Protein AF-0000000065896826 (afdb_homodimer)

Sequence (252 aa):
MPLRVELKPFERIVIGQSVITNSDTRTTFLIDGDAPILREKDILTAETANTPVKRIYLCVQMMYLQNDIPAYQDLYLGFIKELIEAVPSFRETIEATSNHILSGNLYKALRELRPLIKREEELLSRMPLRVELKPFERIVIGQSVITNSDTRTTFLIDGDAPILREKDILTAETANTPVKRIYLCVQMMYLQNDIPAYQDLYLGFIKELIEAVPSFRETIEATSNHILSGNLYKALRELRPLIKREEELLSR

Structure (mmCIF, N/CA/C/O backbone):
data_AF-0000000065896826-model_v1
#
loop_
_entity.id
_entity.type
_entity.pdbx_description
1 polymer 'Probable flagellum biosynthesis repressor protein FlbT'
#
loop_
_atom_site.group_PDB
_atom_site.id
_atom_site.type_symbol
_atom_site.label_atom_id
_atom_site.label_alt_id
_atom_site.label_comp_id
_atom_site.label_asym_id
_atom_site.label_entity_id
_atom_site.label_seq_id
_atom_site.pdbx_PDB_ins_code
_atom_site.Cartn_x
_atom_site.Cartn_y
_atom_site.Cartn_z
_atom_site.occupancy
_atom_site.B_iso_or_equiv
_atom_site.auth_seq_id
_atom_site.auth_comp_id
_atom_site.auth_asym_id
_atom_site.auth_atom_id
_atom_site.pdbx_PDB_model_num
ATOM 1 N N . MET A 1 1 ? -14.992 -4.07 1.979 1 81.56 1 MET A N 1
ATOM 2 C CA . MET A 1 1 ? -15.023 -4.848 3.215 1 81.56 1 MET A CA 1
ATOM 3 C C . MET A 1 1 ? -13.609 -5.168 3.691 1 81.56 1 MET A C 1
ATOM 5 O O . MET A 1 1 ? -12.734 -5.492 2.887 1 81.56 1 MET A O 1
ATOM 9 N N . PRO A 1 2 ? -13.453 -4.98 4.949 1 91 2 PRO A N 1
ATOM 10 C CA . PRO A 1 2 ? -12.109 -5.27 5.469 1 91 2 PRO A CA 1
ATOM 11 C C . PRO A 1 2 ? -11.781 -6.758 5.445 1 91 2 PRO A C 1
ATOM 13 O O . PRO A 1 2 ? -12.664 -7.598 5.641 1 91 2 PRO A O 1
ATOM 16 N N . LEU A 1 3 ? -10.594 -7.078 5.047 1 93.38 3 LEU A N 1
ATOM 17 C CA . LEU A 1 3 ? -10.078 -8.438 5.059 1 93.38 3 LEU A CA 1
ATOM 18 C C . LEU A 1 3 ? -9.438 -8.773 6.402 1 93.38 3 LEU A C 1
ATOM 20 O O . LEU A 1 3 ? -8.539 -8.055 6.859 1 93.38 3 LEU A O 1
ATOM 24 N N . ARG A 1 4 ? -9.961 -9.891 7.023 1 96.12 4 ARG A N 1
ATOM 25 C CA . ARG A 1 4 ? -9.352 -10.359 8.266 1 96.12 4 ARG A CA 1
ATOM 26 C C . ARG A 1 4 ? -8.18 -11.297 7.984 1 96.12 4 ARG A C 1
ATOM 28 O O . ARG A 1 4 ? -8.344 -12.305 7.281 1 96.12 4 ARG A O 1
ATOM 35 N N . VAL A 1 5 ? -7.02 -10.953 8.508 1 96.12 5 VAL A N 1
ATOM 36 C CA . VAL A 1 5 ? -5.82 -11.742 8.234 1 96.12 5 VAL A CA 1
ATOM 37 C C . VAL A 1 5 ? -5.203 -12.203 9.555 1 96.12 5 VAL A C 1
ATOM 39 O O . VAL A 1 5 ? -5.113 -11.43 10.508 1 96.12 5 VAL A O 1
ATOM 42 N N . GLU A 1 6 ? -4.84 -13.438 9.586 1 96.56 6 GLU A N 1
ATOM 43 C CA . GLU A 1 6 ? -4.066 -13.992 10.695 1 96.56 6 GLU A CA 1
ATOM 44 C C . GLU A 1 6 ? -2.65 -14.352 10.25 1 96.56 6 GLU A C 1
ATOM 46 O O . GLU A 1 6 ? -2.465 -15.008 9.227 1 96.56 6 GLU A O 1
ATOM 51 N N . LEU A 1 7 ? -1.686 -13.914 11.023 1 96.31 7 LEU A N 1
ATOM 52 C CA . LEU A 1 7 ? -0.291 -14.227 10.734 1 96.31 7 LEU A CA 1
ATOM 53 C C . LEU A 1 7 ? 0.339 -15.023 11.867 1 96.31 7 LEU A C 1
ATOM 55 O O . LEU A 1 7 ? 0.189 -14.664 13.039 1 96.31 7 LEU A O 1
ATOM 59 N N . LYS A 1 8 ? 0.989 -16.078 11.492 1 96.06 8 LYS A N 1
ATOM 60 C CA . LYS A 1 8 ? 1.812 -16.828 12.438 1 96.06 8 LYS A CA 1
ATOM 61 C C . LYS A 1 8 ? 3.098 -16.062 12.766 1 96.06 8 LYS A C 1
ATOM 63 O O . LYS A 1 8 ? 3.398 -15.047 12.148 1 96.06 8 LYS A O 1
ATOM 68 N N . PRO A 1 9 ? 3.791 -16.562 13.859 1 97.06 9 PRO A N 1
ATOM 69 C CA . PRO A 1 9 ? 5.074 -15.93 14.18 1 97.06 9 PRO A CA 1
ATOM 70 C C . PRO A 1 9 ? 6.012 -15.859 12.977 1 97.06 9 PRO A C 1
ATOM 72 O O . PRO A 1 9 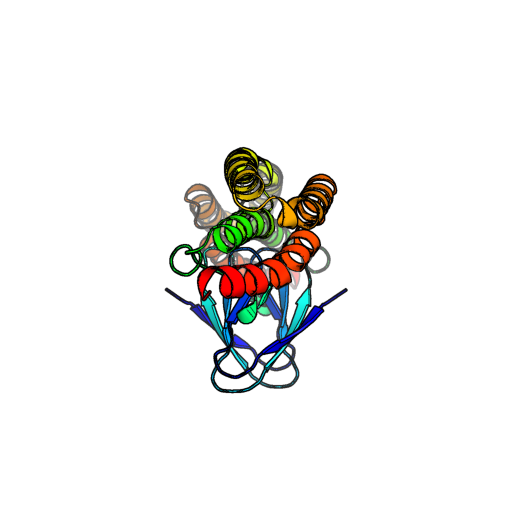? 6.223 -16.859 12.297 1 97.06 9 PRO A O 1
ATOM 75 N N . PHE A 1 10 ? 6.457 -14.625 12.641 1 96.62 10 PHE A N 1
ATOM 76 C CA . PHE A 1 10 ? 7.484 -14.328 11.648 1 96.62 10 PHE A CA 1
ATOM 77 C C . PHE A 1 10 ? 6.945 -14.508 10.234 1 96.62 10 PHE A C 1
ATOM 79 O O . PHE A 1 10 ? 7.699 -14.438 9.266 1 96.62 10 PHE A O 1
ATOM 86 N N . GLU A 1 11 ? 5.629 -14.805 10.133 1 96.94 11 GLU A N 1
ATOM 87 C CA . GLU A 1 11 ? 5.031 -14.914 8.805 1 96.94 11 GLU A CA 1
ATOM 88 C C . GLU A 1 11 ? 4.969 -13.555 8.117 1 96.94 11 GLU A C 1
ATOM 90 O O . GLU A 1 11 ? 4.812 -12.523 8.773 1 96.94 11 GLU A O 1
ATOM 95 N N . ARG A 1 12 ? 5.121 -13.586 6.867 1 96.62 12 ARG A N 1
ATOM 96 C CA . ARG A 1 12 ? 5.145 -12.367 6.07 1 96.62 12 ARG A CA 1
ATOM 97 C C . ARG A 1 12 ? 3.889 -12.25 5.215 1 96.62 12 ARG A C 1
ATOM 99 O O . ARG A 1 12 ? 3.279 -13.258 4.852 1 96.62 12 ARG A O 1
ATOM 106 N N . ILE A 1 13 ? 3.535 -11 4.898 1 96.81 13 ILE A N 1
ATOM 107 C CA . ILE A 1 13 ? 2.447 -10.695 3.977 1 96.81 13 ILE A CA 1
ATOM 108 C C . ILE A 1 13 ? 2.777 -9.438 3.182 1 96.81 13 ILE A C 1
ATOM 110 O O . ILE A 1 13 ? 3.312 -8.469 3.732 1 96.81 13 ILE A O 1
ATOM 114 N N . VAL A 1 14 ? 2.578 -9.484 1.917 1 96.44 14 VAL A N 1
ATOM 115 C CA . VAL A 1 14 ? 2.754 -8.328 1.044 1 96.44 14 VAL A CA 1
ATOM 116 C C . VAL A 1 14 ? 1.447 -7.547 0.955 1 96.44 14 VAL A C 1
ATOM 118 O O . VAL A 1 14 ? 0.386 -8.125 0.706 1 96.44 14 VAL A O 1
ATOM 121 N N . ILE A 1 15 ? 1.492 -6.281 1.174 1 94.94 15 ILE A N 1
ATOM 122 C CA . ILE A 1 15 ? 0.381 -5.355 0.986 1 94.94 15 ILE A CA 1
ATOM 123 C C . ILE A 1 15 ? 0.819 -4.195 0.092 1 94.94 15 ILE A C 1
ATOM 125 O O . ILE A 1 15 ? 1.604 -3.344 0.513 1 94.94 15 ILE A O 1
ATOM 129 N N . GLY A 1 16 ? 0.258 -4.242 -1.123 1 91.94 16 GLY A N 1
ATOM 130 C CA . GLY A 1 16 ? 0.738 -3.268 -2.09 1 91.94 16 GLY A CA 1
ATOM 131 C C . GLY A 1 16 ? 2.227 -3.379 -2.361 1 91.94 16 GLY A C 1
ATOM 132 O O . GLY A 1 16 ? 2.703 -4.418 -2.82 1 91.94 16 GLY A O 1
ATOM 133 N N . GLN A 1 17 ? 2.975 -2.312 -1.909 1 90.12 17 GLN A N 1
ATOM 134 C CA . GLN A 1 17 ? 4.406 -2.25 -2.178 1 90.12 17 GLN A CA 1
ATOM 135 C C . GLN A 1 17 ? 5.219 -2.518 -0.913 1 90.12 17 GLN A C 1
ATOM 137 O O . GLN A 1 17 ? 6.438 -2.336 -0.9 1 90.12 17 GLN A O 1
ATOM 142 N N . SER A 1 18 ? 4.453 -2.963 0.061 1 94.06 18 SER A N 1
ATOM 143 C CA . SER A 1 18 ? 5.117 -3.176 1.343 1 94.06 18 SER A CA 1
ATOM 144 C C . SER A 1 18 ? 5.047 -4.641 1.767 1 94.06 18 SER A C 1
ATOM 146 O O . SER A 1 18 ? 4.117 -5.355 1.388 1 94.06 18 SER A O 1
ATOM 148 N N . VAL A 1 19 ? 6.055 -5.027 2.523 1 95.38 19 VAL A N 1
ATOM 149 C CA . VAL A 1 19 ? 6.082 -6.34 3.156 1 95.38 19 VAL A CA 1
ATOM 150 C C . VAL A 1 19 ? 5.965 -6.188 4.672 1 95.38 19 VAL A C 1
ATOM 152 O O . VAL A 1 19 ? 6.727 -5.441 5.289 1 95.38 19 VAL A O 1
ATOM 155 N N . ILE A 1 20 ? 5 -6.824 5.211 1 96.81 20 ILE A N 1
ATOM 156 C CA . ILE A 1 20 ? 4.809 -6.855 6.656 1 96.81 20 ILE A CA 1
ATOM 157 C C . ILE A 1 20 ? 5.312 -8.188 7.215 1 96.81 20 ILE A C 1
ATOM 159 O O . ILE A 1 20 ? 4.941 -9.25 6.719 1 96.81 20 ILE A O 1
ATOM 163 N N . THR A 1 21 ? 6.141 -8.117 8.188 1 97.19 21 THR A N 1
ATOM 164 C CA . THR A 1 21 ? 6.633 -9.305 8.875 1 97.19 21 THR A CA 1
ATOM 165 C C . THR A 1 21 ? 6.152 -9.328 10.32 1 97.19 21 THR A C 1
ATOM 167 O O . THR A 1 21 ? 6.418 -8.398 11.086 1 97.19 21 THR A O 1
ATOM 170 N N . ASN A 1 22 ? 5.473 -10.352 10.633 1 96.69 22 ASN A N 1
ATOM 171 C CA . ASN A 1 22 ? 4.934 -10.5 11.984 1 96.69 22 ASN A CA 1
ATOM 172 C C . ASN A 1 22 ? 6.043 -10.75 13 1 96.69 22 ASN A C 1
ATOM 174 O O . ASN A 1 22 ? 7.133 -11.195 12.641 1 96.69 22 ASN A O 1
ATOM 178 N N . SER A 1 23 ? 5.652 -10.406 14.188 1 95.62 23 SER A N 1
ATOM 179 C CA . SER A 1 23 ? 6.566 -10.68 15.289 1 95.62 23 SER A CA 1
ATOM 180 C C . SER A 1 23 ? 6.465 -12.133 15.75 1 95.62 23 SER A C 1
ATOM 182 O O . SER A 1 23 ? 6.133 -13.016 14.953 1 95.62 23 SER A O 1
ATOM 184 N N . ASP A 1 24 ? 6.855 -12.422 16.969 1 95.94 24 ASP A N 1
ATOM 185 C CA . ASP A 1 24 ? 7.066 -13.789 17.438 1 95.94 24 ASP A CA 1
ATOM 186 C C . ASP A 1 24 ? 5.785 -14.367 18.031 1 95.94 24 ASP A C 1
ATOM 188 O O . ASP A 1 24 ? 5.809 -15.414 18.688 1 95.94 24 ASP A O 1
ATOM 192 N N . THR A 1 25 ? 4.68 -13.664 17.859 1 93.88 25 THR A N 1
ATOM 193 C CA . THR A 1 25 ? 3.385 -14.164 18.297 1 93.88 25 THR A CA 1
ATOM 194 C C . THR A 1 25 ? 2.365 -14.109 17.172 1 93.88 25 THR A C 1
ATOM 196 O O . THR A 1 25 ? 2.514 -13.312 16.234 1 93.88 25 THR A O 1
ATOM 199 N N . ARG A 1 26 ? 1.387 -15.023 17.281 1 95.38 26 ARG A N 1
ATOM 200 C CA . ARG A 1 26 ? 0.302 -14.969 16.312 1 95.38 26 ARG A CA 1
ATOM 201 C C . ARG A 1 26 ? -0.451 -13.648 16.406 1 95.38 26 ARG A C 1
ATOM 203 O O . ARG A 1 26 ? -0.687 -13.141 17.5 1 95.38 26 ARG A O 1
ATOM 210 N N . THR A 1 27 ? -0.801 -13.086 15.328 1 95.69 27 THR A N 1
ATOM 211 C CA . THR A 1 27 ? -1.518 -11.82 15.312 1 95.69 27 THR A CA 1
ATOM 212 C C . THR A 1 27 ? -2.627 -11.836 14.266 1 95.69 27 THR A C 1
ATOM 214 O O . THR A 1 27 ? -2.543 -12.562 13.273 1 95.69 27 THR A O 1
ATOM 217 N N . THR A 1 28 ? -3.648 -11.133 14.578 1 96.12 28 THR A N 1
ATOM 218 C CA . THR A 1 28 ? -4.758 -10.93 13.656 1 96.12 28 THR A CA 1
ATOM 219 C C . THR A 1 28 ? -4.996 -9.445 13.414 1 96.12 28 THR A C 1
ATOM 221 O O . THR A 1 28 ? -4.914 -8.641 14.352 1 96.12 28 THR A O 1
ATOM 224 N N . PHE A 1 29 ? -5.285 -9.094 12.219 1 96.06 29 PHE A N 1
ATOM 225 C CA . PHE A 1 29 ? -5.621 -7.711 11.906 1 96.06 29 PHE A CA 1
ATOM 226 C C . PHE A 1 29 ? -6.555 -7.637 10.703 1 96.06 29 PHE A C 1
ATOM 228 O O . PHE A 1 29 ? -6.742 -8.625 10 1 96.06 29 PHE A O 1
ATOM 235 N N . LEU A 1 30 ? -7.164 -6.531 10.625 1 97.31 30 LEU A N 1
ATOM 236 C CA . LEU A 1 30 ? -8.031 -6.242 9.484 1 97.31 30 LEU A CA 1
ATOM 237 C C . LEU A 1 30 ? -7.324 -5.348 8.477 1 97.31 30 LEU A C 1
ATOM 239 O O . LEU A 1 30 ? -6.598 -4.43 8.852 1 97.31 30 LEU A O 1
ATOM 243 N N . ILE A 1 31 ? -7.508 -5.684 7.223 1 96.44 31 ILE A N 1
ATOM 244 C CA . ILE A 1 31 ? -6.961 -4.875 6.141 1 96.44 31 ILE A CA 1
ATOM 245 C C . ILE A 1 31 ? -8.094 -4.289 5.305 1 96.44 31 ILE A C 1
ATOM 247 O O . ILE A 1 31 ? -8.945 -5.027 4.805 1 96.44 31 ILE A O 1
ATOM 251 N N . ASP A 1 32 ? -8.07 -2.988 5.242 1 95.44 32 ASP A N 1
ATOM 252 C CA . ASP A 1 32 ? -9.023 -2.283 4.395 1 95.44 32 ASP A CA 1
ATOM 253 C C . ASP A 1 32 ? -8.312 -1.508 3.291 1 95.44 32 ASP A C 1
ATOM 255 O O . ASP A 1 32 ? -7.309 -0.836 3.543 1 95.44 32 ASP A O 1
ATOM 259 N N . GLY A 1 33 ? -8.852 -1.67 2.037 1 91.56 33 GLY A N 1
ATOM 260 C CA . GLY A 1 33 ? -8.266 -1.017 0.878 1 91.56 33 GLY A CA 1
ATOM 261 C C . GLY A 1 33 ? -8.281 -1.881 -0.367 1 91.56 33 GLY A C 1
ATOM 262 O O . GLY A 1 33 ? -8.828 -2.986 -0.354 1 91.56 33 GLY A O 1
ATOM 263 N N . ASP A 1 34 ? -7.684 -1.335 -1.42 1 88.06 34 ASP A N 1
ATOM 264 C CA . ASP A 1 34 ? -7.746 -2.021 -2.707 1 88.06 34 ASP A CA 1
ATOM 265 C C . ASP A 1 34 ? -6.363 -2.48 -3.154 1 88.06 34 ASP A C 1
ATOM 267 O O . ASP A 1 34 ? -6.199 -2.986 -4.266 1 88.06 34 ASP A O 1
ATOM 271 N N . ALA A 1 35 ? -5.449 -2.295 -2.24 1 91.69 35 ALA A N 1
ATOM 272 C CA . ALA A 1 35 ? -4.105 -2.734 -2.598 1 91.69 35 ALA A CA 1
ATOM 273 C C . ALA A 1 35 ? -4.047 -4.25 -2.764 1 91.69 35 ALA A C 1
ATOM 275 O O . ALA A 1 35 ? -4.742 -4.984 -2.057 1 91.69 35 ALA A O 1
ATOM 276 N N . PRO A 1 36 ? -3.264 -4.766 -3.73 1 93.94 36 PRO A N 1
ATOM 277 C CA . PRO A 1 36 ? -3.068 -6.211 -3.836 1 93.94 36 PRO A CA 1
ATOM 278 C C . PRO A 1 36 ? -2.396 -6.809 -2.602 1 93.94 36 PRO A C 1
ATOM 280 O O . PRO A 1 36 ? -1.521 -6.176 -2.004 1 93.94 36 PRO A O 1
ATOM 283 N N . ILE A 1 37 ? -2.773 -8.023 -2.285 1 95.38 37 ILE A N 1
ATOM 284 C CA . ILE A 1 37 ? -2.275 -8.695 -1.091 1 95.38 37 ILE A CA 1
ATOM 285 C C . ILE A 1 37 ? -1.808 -10.102 -1.449 1 95.38 37 ILE A C 1
ATOM 287 O O . ILE A 1 37 ? -2.471 -10.812 -2.213 1 95.38 37 ILE A O 1
ATOM 291 N N . LEU A 1 38 ? -0.593 -10.508 -0.966 1 95.75 38 LEU A N 1
ATOM 292 C CA . LEU A 1 38 ? -0.082 -11.859 -1.128 1 95.75 38 LEU A CA 1
ATOM 293 C C . LEU A 1 38 ? 0.514 -12.375 0.178 1 95.75 38 LEU A C 1
ATOM 295 O O . LEU A 1 38 ? 1.233 -11.648 0.867 1 95.75 38 LEU A O 1
ATOM 299 N N . ARG A 1 39 ? 0.238 -13.531 0.506 1 93 39 ARG A N 1
ATOM 300 C CA . ARG A 1 39 ? 0.815 -14.156 1.691 1 93 39 ARG A CA 1
ATOM 301 C C . ARG A 1 39 ? 2.166 -14.789 1.374 1 93 39 ARG A C 1
ATOM 303 O O . ARG A 1 39 ? 2.471 -15.062 0.212 1 93 39 ARG A O 1
ATOM 310 N N . GLU A 1 40 ? 2.875 -14.977 2.377 1 90.69 40 GLU A N 1
ATOM 311 C CA . GLU A 1 40 ? 4.242 -15.484 2.291 1 90.69 40 GLU A CA 1
ATOM 312 C C . GLU A 1 40 ? 4.312 -16.734 1.42 1 90.69 40 GLU A C 1
ATOM 314 O O . GLU A 1 40 ? 5.168 -16.844 0.539 1 90.69 40 GLU A O 1
ATOM 319 N N . LYS A 1 41 ? 3.34 -17.625 1.632 1 89.81 41 LYS A N 1
ATOM 320 C CA . LYS A 1 41 ? 3.4 -18.922 0.96 1 89.81 41 LYS A CA 1
ATOM 321 C C . LYS A 1 41 ? 3.143 -18.781 -0.537 1 89.81 41 LYS A C 1
ATOM 323 O O . LYS A 1 41 ? 3.469 -19.672 -1.317 1 89.81 41 LYS A O 1
ATOM 328 N N . ASP A 1 42 ? 2.66 -17.609 -0.943 1 93.25 42 ASP A N 1
ATOM 329 C CA . ASP A 1 42 ? 2.279 -17.391 -2.336 1 93.25 42 ASP A CA 1
ATOM 330 C C . ASP A 1 42 ? 3.305 -16.531 -3.062 1 93.25 42 ASP A C 1
ATOM 332 O O . ASP A 1 42 ? 3.152 -16.234 -4.25 1 93.25 42 ASP A O 1
ATOM 336 N N . ILE A 1 43 ? 4.332 -16.203 -2.381 1 93.88 43 ILE A N 1
ATOM 337 C CA . ILE A 1 43 ? 5.297 -15.273 -2.953 1 93.88 43 ILE A CA 1
ATOM 338 C C . ILE A 1 43 ? 6.473 -16.047 -3.545 1 93.88 43 ILE A C 1
ATOM 340 O O . ILE A 1 43 ? 7.02 -16.938 -2.9 1 93.88 43 ILE A O 1
ATOM 344 N N . LEU A 1 44 ? 6.789 -15.688 -4.707 1 94.44 44 LEU A N 1
ATOM 345 C CA . LEU A 1 44 ? 8.047 -16.125 -5.305 1 94.44 44 LEU A CA 1
ATOM 346 C C . LEU A 1 44 ? 8.977 -14.938 -5.539 1 94.44 44 LEU A C 1
ATOM 348 O O . LEU A 1 44 ? 8.516 -13.82 -5.758 1 94.44 44 LEU A O 1
ATOM 352 N N . THR A 1 45 ? 10.32 -15.25 -5.426 1 92 45 THR A N 1
ATOM 353 C CA . THR A 1 45 ? 11.352 -14.273 -5.762 1 92 45 THR A CA 1
ATOM 354 C C . THR A 1 45 ? 12.062 -14.656 -7.059 1 92 45 THR A C 1
ATOM 356 O O . THR A 1 45 ? 11.844 -15.75 -7.59 1 92 45 THR A O 1
ATOM 359 N N . ALA A 1 46 ? 12.828 -13.719 -7.539 1 91.75 46 ALA A N 1
ATOM 360 C CA . ALA A 1 46 ? 13.617 -14.016 -8.734 1 91.75 46 ALA A CA 1
ATOM 361 C C . ALA A 1 46 ? 14.523 -15.227 -8.508 1 91.75 46 ALA A C 1
ATOM 363 O O . ALA A 1 46 ? 14.758 -16.016 -9.43 1 91.75 46 ALA A O 1
ATOM 364 N N . GLU A 1 47 ? 14.961 -15.453 -7.281 1 92.69 47 GLU A N 1
ATOM 365 C CA . GLU A 1 47 ? 15.859 -16.547 -6.934 1 92.69 47 GLU A CA 1
ATOM 366 C C . GLU A 1 47 ? 15.117 -17.875 -6.887 1 92.69 47 GLU A C 1
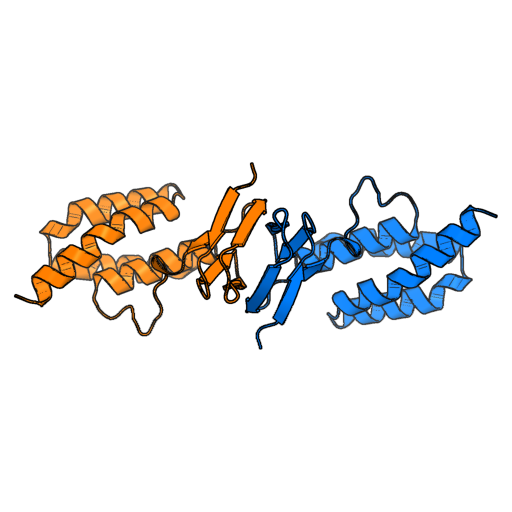ATOM 368 O O . GLU A 1 47 ? 15.664 -18.906 -7.281 1 92.69 47 GLU A O 1
ATOM 373 N N . THR A 1 48 ? 13.906 -17.797 -6.43 1 94.31 48 THR A N 1
ATOM 374 C CA . THR A 1 48 ? 13.18 -19.047 -6.238 1 94.31 48 THR A CA 1
ATOM 375 C C . THR A 1 48 ? 12.391 -19.422 -7.492 1 94.31 48 THR A C 1
ATOM 377 O O . THR A 1 48 ? 11.938 -20.562 -7.641 1 94.31 48 THR A O 1
ATOM 380 N N . ALA A 1 49 ? 12.172 -18.422 -8.383 1 94.94 49 ALA A N 1
ATOM 381 C CA . ALA A 1 49 ? 11.508 -18.672 -9.664 1 94.94 49 ALA A CA 1
ATOM 382 C C . ALA A 1 49 ? 12.469 -19.297 -10.672 1 94.94 49 ALA A C 1
ATOM 384 O O . ALA A 1 49 ? 12.789 -18.688 -11.688 1 94.94 49 ALA A O 1
ATOM 385 N N . ASN A 1 50 ? 12.781 -20.578 -10.438 1 94.31 50 ASN A N 1
ATOM 386 C CA . ASN A 1 50 ? 13.891 -21.188 -11.148 1 94.31 50 ASN A CA 1
ATOM 387 C C . ASN A 1 50 ? 13.406 -22.25 -12.125 1 94.31 50 ASN A C 1
ATOM 389 O O . ASN A 1 50 ? 14.203 -23.062 -12.625 1 94.31 50 ASN A O 1
ATOM 393 N N . THR A 1 51 ? 12.195 -22.422 -12.383 1 96.06 51 THR A N 1
ATOM 394 C CA . THR A 1 51 ? 11.594 -23.297 -13.391 1 96.06 51 THR A CA 1
ATOM 395 C C . THR A 1 51 ? 10.688 -22.484 -14.32 1 96.06 51 THR A C 1
ATOM 397 O O . THR A 1 51 ? 10.281 -21.375 -13.984 1 96.06 51 THR A O 1
ATOM 400 N N . PRO A 1 52 ? 10.383 -23 -15.461 1 96 52 PRO A N 1
ATOM 401 C CA . PRO A 1 52 ? 9.586 -22.266 -16.438 1 96 52 PRO A CA 1
ATOM 402 C C . PRO A 1 52 ? 8.242 -21.781 -15.875 1 96 52 PRO A C 1
ATOM 404 O O . PRO A 1 52 ? 7.883 -20.625 -16.031 1 96 52 PRO A O 1
ATOM 407 N N . VAL A 1 53 ? 7.543 -22.656 -15.234 1 98.19 53 VAL A N 1
ATOM 408 C CA . VAL A 1 53 ? 6.234 -22.281 -14.703 1 98.19 53 VAL A CA 1
ATOM 409 C C . VAL A 1 53 ? 6.406 -21.281 -13.57 1 98.19 53 VAL A C 1
ATOM 411 O O . VAL A 1 53 ? 5.629 -20.328 -13.453 1 98.19 53 VAL A O 1
ATOM 414 N N . LYS A 1 54 ? 7.434 -21.438 -12.727 1 97.5 54 LYS A N 1
ATOM 415 C CA . LYS A 1 54 ? 7.707 -20.484 -11.648 1 97.5 54 LYS A CA 1
ATOM 416 C C . LYS A 1 54 ? 8.047 -19.109 -12.211 1 97.5 54 LYS A C 1
ATOM 418 O O . LYS A 1 54 ? 7.695 -18.094 -11.609 1 97.5 54 LYS A O 1
ATOM 423 N N . ARG A 1 55 ? 8.68 -19.078 -13.32 1 96.94 55 ARG A N 1
ATOM 424 C CA . ARG A 1 55 ? 8.992 -17.797 -13.961 1 96.94 55 ARG A CA 1
ATOM 425 C C . ARG A 1 55 ? 7.73 -17.109 -14.453 1 96.94 55 ARG A C 1
ATOM 427 O O . ARG A 1 55 ? 7.594 -15.891 -14.328 1 96.94 55 ARG A O 1
ATOM 434 N N . ILE A 1 56 ? 6.891 -17.906 -15.031 1 98.5 56 ILE A N 1
ATOM 435 C CA . ILE A 1 56 ? 5.602 -17.375 -15.461 1 98.5 56 ILE A CA 1
ATOM 436 C C . ILE A 1 56 ? 4.828 -16.859 -14.258 1 98.5 56 ILE A C 1
ATOM 438 O O . ILE A 1 56 ? 4.266 -15.758 -14.305 1 98.5 56 ILE A O 1
ATOM 442 N N . TYR A 1 57 ? 4.809 -17.625 -13.195 1 98.62 57 TYR A N 1
ATOM 443 C CA . TYR A 1 57 ? 4.145 -17.219 -11.961 1 98.62 57 TYR A CA 1
ATOM 444 C C . TYR A 1 57 ? 4.699 -15.898 -11.453 1 98.62 57 TYR A C 1
ATOM 446 O O . TYR A 1 57 ? 3.939 -14.992 -11.094 1 98.62 57 TYR A O 1
ATOM 454 N N . LEU A 1 58 ? 5.992 -15.773 -11.438 1 98.19 58 LEU A N 1
ATOM 455 C CA . LEU A 1 58 ? 6.637 -14.555 -10.969 1 98.19 58 LEU A CA 1
ATOM 456 C C . LEU A 1 58 ? 6.234 -13.359 -11.828 1 98.19 58 LEU A C 1
ATOM 458 O O . LEU A 1 58 ? 5.984 -12.273 -11.305 1 98.19 58 LEU A O 1
ATOM 462 N N . CYS A 1 59 ? 6.176 -13.578 -13.094 1 98.12 59 CYS A N 1
ATOM 463 C CA . CYS A 1 59 ? 5.762 -12.531 -14.016 1 98.12 59 CYS A CA 1
ATOM 464 C C . CYS A 1 59 ? 4.348 -12.047 -13.703 1 98.12 59 CYS A C 1
ATOM 466 O O . CYS A 1 59 ? 4.109 -10.844 -13.586 1 98.12 59 CYS A O 1
ATOM 468 N N . VAL A 1 60 ? 3.449 -12.977 -13.531 1 98.5 60 VAL A N 1
ATOM 469 C CA . VAL A 1 60 ? 2.061 -12.664 -13.203 1 98.5 60 VAL A CA 1
ATOM 470 C C . VAL A 1 60 ? 1.986 -12 -11.828 1 98.5 60 VAL A C 1
ATOM 472 O O . VAL A 1 60 ? 1.205 -11.07 -11.625 1 98.5 60 VAL A O 1
ATOM 475 N N . GLN A 1 61 ? 2.746 -12.477 -10.898 1 97.88 61 GLN A N 1
ATOM 476 C CA . GLN A 1 61 ? 2.85 -11.891 -9.57 1 97.88 61 GLN A CA 1
ATOM 477 C C . GLN A 1 61 ? 3.211 -10.414 -9.648 1 97.88 61 GLN A C 1
ATOM 479 O O . GLN A 1 61 ? 2.617 -9.586 -8.953 1 97.88 61 GLN A O 1
ATOM 484 N N . MET A 1 62 ? 4.145 -10.078 -10.484 1 96.5 62 MET A N 1
ATOM 485 C CA . MET A 1 62 ? 4.559 -8.688 -10.656 1 96.5 62 MET A CA 1
ATOM 486 C C . MET A 1 62 ? 3.436 -7.855 -11.258 1 96.5 62 MET A C 1
ATOM 488 O O . MET A 1 62 ? 3.209 -6.719 -10.844 1 96.5 62 MET A O 1
ATOM 492 N N . MET A 1 63 ? 2.768 -8.484 -12.281 1 97.06 63 MET A N 1
ATOM 493 C CA . MET A 1 63 ? 1.596 -7.797 -12.82 1 97.06 63 MET A CA 1
ATOM 494 C C . MET A 1 63 ? 0.606 -7.457 -11.711 1 97.06 63 MET A C 1
ATOM 496 O O . MET A 1 63 ? 0.096 -6.336 -11.656 1 97.06 63 MET A O 1
ATOM 500 N N . TYR A 1 64 ? 0.367 -8.383 -10.883 1 96.75 64 TYR A N 1
ATOM 501 C CA . TYR A 1 64 ? -0.615 -8.289 -9.812 1 96.75 64 TYR A CA 1
ATOM 502 C C . TYR A 1 64 ? -0.198 -7.246 -8.781 1 96.75 64 TYR A C 1
ATOM 504 O O . TYR A 1 64 ? -0.957 -6.32 -8.484 1 96.75 64 TYR A O 1
ATOM 512 N N . LEU A 1 65 ? 1.019 -7.277 -8.297 1 93.69 65 LEU A N 1
ATOM 513 C CA . LEU A 1 65 ? 1.492 -6.438 -7.203 1 93.69 65 LEU A CA 1
ATOM 514 C C . LEU A 1 65 ? 1.7 -5 -7.672 1 93.69 65 LEU A C 1
ATOM 516 O O . LEU A 1 65 ? 1.494 -4.059 -6.902 1 93.69 65 LEU A O 1
ATOM 520 N N . GLN A 1 66 ? 2.084 -4.871 -8.875 1 89.88 66 GLN A N 1
ATOM 521 C CA . GLN A 1 66 ? 2.365 -3.533 -9.391 1 89.88 66 GLN A CA 1
ATOM 522 C C . GLN A 1 66 ? 1.147 -2.951 -10.102 1 89.88 66 GLN A C 1
ATOM 524 O O . GLN A 1 66 ? 1.151 -1.782 -10.492 1 89.88 66 GLN A O 1
ATOM 529 N N . ASN A 1 67 ? 0.115 -3.82 -10.211 1 90.69 67 ASN A N 1
ATOM 530 C CA . ASN A 1 67 ? -1.075 -3.424 -10.953 1 90.69 67 ASN A CA 1
ATOM 531 C C . ASN A 1 67 ? -0.714 -2.83 -12.312 1 90.69 67 ASN A C 1
ATOM 533 O O . ASN A 1 67 ? -1.176 -1.743 -12.664 1 90.69 67 ASN A O 1
ATOM 537 N N . ASP A 1 68 ? 0.177 -3.551 -13.039 1 93.25 68 ASP A N 1
ATOM 538 C CA . ASP A 1 68 ? 0.71 -3.088 -14.312 1 93.25 68 ASP A CA 1
ATOM 539 C C . ASP A 1 68 ? 0.891 -4.25 -15.289 1 93.25 68 ASP A C 1
ATOM 541 O O . ASP A 1 68 ? 2.004 -4.75 -15.469 1 93.25 68 ASP A O 1
ATOM 545 N N . ILE A 1 69 ? -0.155 -4.578 -15.984 1 94.94 69 ILE A N 1
ATOM 546 C CA . ILE A 1 69 ? -0.155 -5.711 -16.906 1 94.94 69 ILE A CA 1
ATOM 547 C C . ILE A 1 69 ? 0.729 -5.395 -18.109 1 94.94 69 ILE A C 1
ATOM 549 O O . ILE A 1 69 ? 1.593 -6.191 -18.484 1 94.94 69 ILE A O 1
ATOM 553 N N . PRO A 1 70 ? 0.64 -4.211 -18.703 1 96.69 70 PRO A N 1
ATOM 554 C CA . PRO A 1 70 ? 1.414 -3.932 -19.906 1 96.69 70 PRO A CA 1
ATOM 555 C C . PRO A 1 70 ? 2.92 -4.047 -19.688 1 96.69 70 PRO A C 1
ATOM 557 O O . PRO A 1 70 ? 3.65 -4.477 -20.578 1 96.69 70 PRO A O 1
ATOM 560 N N . ALA A 1 71 ? 3.385 -3.721 -18.578 1 93.44 71 ALA A N 1
ATOM 561 C CA . ALA A 1 71 ? 4.816 -3.707 -18.297 1 93.44 71 ALA A CA 1
ATOM 562 C C . ALA A 1 71 ? 5.41 -5.109 -18.406 1 93.44 71 ALA A C 1
ATOM 564 O O . ALA A 1 71 ? 6.602 -5.266 -18.672 1 93.44 71 ALA A O 1
ATOM 565 N N . TYR A 1 72 ? 4.547 -6.141 -18.234 1 95.94 72 TYR A N 1
ATOM 566 C CA . TYR A 1 72 ? 5.07 -7.5 -18.141 1 95.94 72 TYR A CA 1
ATOM 567 C C . TYR A 1 72 ? 4.473 -8.383 -19.234 1 95.94 72 TYR A C 1
ATOM 569 O O . TYR A 1 72 ? 4.754 -9.586 -19.281 1 95.94 72 TYR A O 1
ATOM 577 N N . GLN A 1 73 ? 3.713 -7.848 -20.016 1 96.5 73 GLN A N 1
ATOM 578 C CA . GLN A 1 73 ? 2.943 -8.609 -21 1 96.5 73 GLN A CA 1
ATOM 579 C C . GLN A 1 73 ? 3.859 -9.32 -21.984 1 96.5 73 GLN A C 1
ATOM 581 O O . GLN A 1 73 ? 3.68 -10.508 -22.266 1 96.5 73 GLN A O 1
ATOM 586 N N . ASP A 1 74 ? 4.801 -8.656 -22.531 1 96.19 74 ASP A N 1
ATOM 587 C CA . ASP A 1 74 ? 5.695 -9.258 -23.516 1 96.19 74 ASP A CA 1
ATOM 588 C C . ASP A 1 74 ? 6.492 -10.406 -22.906 1 96.19 74 ASP A C 1
ATOM 590 O O . ASP A 1 74 ? 6.656 -11.461 -23.531 1 96.19 74 ASP A O 1
ATOM 594 N N . LEU A 1 75 ? 7.02 -10.133 -21.781 1 96.44 75 LEU A N 1
ATOM 595 C CA . LEU A 1 75 ? 7.758 -11.18 -21.078 1 96.44 75 LEU A CA 1
ATOM 596 C C . LEU A 1 75 ? 6.883 -12.406 -20.844 1 96.44 75 LEU A C 1
ATOM 598 O O . LEU A 1 75 ? 7.309 -13.531 -21.109 1 96.44 75 LEU A O 1
ATOM 602 N N . TYR A 1 76 ? 5.664 -12.18 -20.438 1 98.19 76 TYR A N 1
ATOM 603 C CA . TYR A 1 76 ? 4.695 -13.242 -20.203 1 98.19 76 TYR A CA 1
ATOM 604 C C . TYR A 1 76 ? 4.441 -14.047 -21.469 1 98.19 76 TYR A C 1
ATOM 606 O O . TYR A 1 76 ? 4.504 -15.281 -21.453 1 98.19 76 TYR A O 1
ATOM 614 N N . LEU A 1 77 ? 4.227 -13.367 -22.547 1 97.75 77 LEU A N 1
ATOM 615 C CA . LEU A 1 77 ? 3.943 -14.023 -23.812 1 97.75 77 LEU A CA 1
ATOM 616 C C . LEU A 1 77 ? 5.129 -14.875 -24.266 1 97.75 77 LEU A C 1
ATOM 618 O O . LEU A 1 77 ? 4.945 -15.984 -24.766 1 97.75 77 LEU A O 1
ATOM 622 N N . GLY A 1 78 ? 6.309 -14.375 -24.078 1 97.44 78 GLY A N 1
ATOM 623 C CA . GLY A 1 78 ? 7.488 -15.164 -24.391 1 97.44 78 GLY A CA 1
ATOM 624 C C . GLY A 1 78 ? 7.605 -16.422 -23.547 1 97.44 78 GLY A C 1
ATOM 625 O O . GLY A 1 78 ? 7.883 -17.5 -24.078 1 97.44 78 GLY A O 1
ATOM 626 N N . PHE A 1 79 ? 7.379 -16.312 -22.297 1 97.56 79 PHE A N 1
ATOM 627 C CA . PHE A 1 79 ? 7.48 -17.453 -21.375 1 97.56 79 PHE A CA 1
ATOM 628 C C . PHE A 1 79 ? 6.461 -18.531 -21.719 1 97.56 79 PHE A C 1
ATOM 630 O O . PHE A 1 79 ? 6.789 -19.719 -21.75 1 97.56 79 PHE A O 1
ATOM 637 N N . ILE A 1 80 ? 5.195 -18.047 -22 1 98 80 ILE A N 1
ATOM 638 C CA . ILE A 1 80 ? 4.156 -19.062 -22.188 1 98 80 ILE A CA 1
ATOM 639 C C . ILE A 1 80 ? 4.328 -19.734 -23.547 1 98 80 ILE A C 1
ATOM 641 O O . ILE A 1 80 ? 4.035 -20.922 -23.703 1 98 80 ILE A O 1
ATOM 645 N N . LYS A 1 81 ? 4.797 -19 -24.516 1 97.56 81 LYS A N 1
ATOM 646 C CA . LYS A 1 81 ? 5.094 -19.609 -25.812 1 97.56 81 LYS A CA 1
ATOM 647 C C . LYS A 1 81 ? 6.121 -20.734 -25.672 1 97.56 81 LYS A C 1
ATOM 649 O 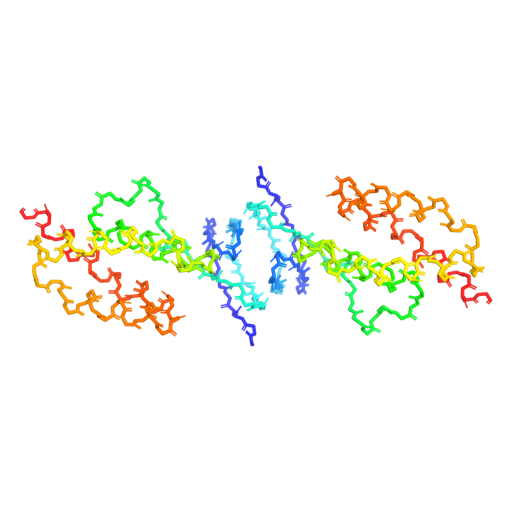O . LYS A 1 81 ? 5.914 -21.844 -26.156 1 97.56 81 LYS A O 1
ATOM 654 N N . GLU A 1 82 ? 7.137 -20.453 -25 1 96.5 82 GLU A N 1
ATOM 655 C CA . GLU A 1 82 ? 8.195 -21.438 -24.75 1 96.5 82 GLU A CA 1
ATOM 656 C C . GLU A 1 82 ? 7.68 -22.625 -23.969 1 96.5 82 GLU A C 1
ATOM 658 O O . GLU A 1 82 ? 7.988 -23.781 -24.281 1 96.5 82 GLU A O 1
ATOM 663 N N . LEU A 1 83 ? 6.898 -22.391 -23 1 97.19 83 LEU A N 1
ATOM 664 C CA . LEU A 1 83 ? 6.391 -23.453 -22.141 1 97.19 83 LEU A CA 1
ATOM 665 C C . LEU A 1 83 ? 5.473 -24.391 -22.922 1 97.19 83 LEU A C 1
ATOM 667 O O . LEU A 1 83 ? 5.613 -25.609 -22.828 1 97.19 83 LEU A O 1
ATOM 671 N N . ILE A 1 84 ? 4.598 -23.797 -23.656 1 96.56 84 ILE A N 1
ATOM 672 C CA . ILE A 1 84 ? 3.611 -24.578 -24.391 1 96.56 84 ILE A CA 1
ATOM 673 C C . ILE A 1 84 ? 4.309 -25.406 -25.469 1 96.56 84 ILE A C 1
ATOM 675 O O . ILE A 1 84 ? 3.914 -26.547 -25.734 1 96.56 84 ILE A O 1
ATOM 679 N N . GLU A 1 85 ? 5.324 -24.891 -26.062 1 96.25 85 GLU A N 1
ATOM 680 C CA . GLU A 1 85 ? 6.117 -25.641 -27.031 1 96.25 85 GLU A CA 1
ATOM 681 C C . GLU A 1 85 ? 6.82 -26.828 -26.359 1 96.25 85 GLU A C 1
ATOM 683 O O . GLU A 1 85 ? 6.895 -27.922 -26.938 1 96.25 85 GLU A O 1
ATOM 688 N N . ALA A 1 86 ? 7.23 -26.656 -25.203 1 94.25 86 ALA A N 1
ATOM 689 C CA . ALA A 1 86 ? 7.988 -27.672 -24.484 1 94.25 86 ALA A CA 1
ATOM 690 C C . ALA A 1 86 ? 7.055 -28.688 -23.844 1 94.25 86 ALA A C 1
ATOM 692 O O . ALA A 1 86 ? 7.367 -29.875 -23.781 1 94.25 86 ALA A O 1
ATOM 693 N N . VAL A 1 87 ? 5.961 -28.219 -23.297 1 95.25 87 VAL A N 1
ATOM 694 C CA . VAL A 1 87 ? 5.008 -29.078 -22.594 1 95.25 87 VAL A CA 1
ATOM 695 C C . VAL A 1 87 ? 3.59 -28.766 -23.062 1 95.25 87 VAL A C 1
ATOM 697 O O . VAL A 1 87 ? 2.814 -28.141 -22.328 1 95.25 87 VAL A O 1
ATOM 700 N N . PRO A 1 88 ? 3.172 -29.281 -24.156 1 96.38 88 PRO A N 1
ATOM 701 C CA . PRO A 1 88 ? 1.877 -28.953 -24.75 1 96.38 88 PRO A CA 1
ATOM 702 C C . PRO A 1 88 ? 0.701 -29.266 -23.828 1 96.38 88 PRO A C 1
ATOM 704 O O . PRO A 1 88 ? -0.348 -28.625 -23.922 1 96.38 88 PRO A O 1
ATOM 707 N N . SER A 1 89 ? 0.884 -30.188 -22.891 1 95.69 89 SER A N 1
ATOM 708 C CA . SER A 1 89 ? -0.196 -30.594 -21.984 1 95.69 89 SER A CA 1
ATOM 709 C C . SER A 1 89 ? -0.577 -29.453 -21.047 1 95.69 89 SER A C 1
ATOM 711 O O . SER A 1 89 ? -1.62 -29.5 -20.391 1 95.69 89 SER A O 1
ATOM 713 N N . PHE A 1 90 ? 0.218 -28.391 -20.938 1 97.38 90 PHE A N 1
ATOM 714 C CA . PHE A 1 90 ? -0.031 -27.266 -20.047 1 97.38 90 PHE A CA 1
ATOM 715 C C . PHE A 1 90 ? -0.857 -26.188 -20.75 1 97.38 90 PHE A C 1
ATOM 717 O O . PHE A 1 90 ? -1.246 -25.188 -20.125 1 97.38 90 PHE A O 1
ATOM 724 N N . ARG A 1 91 ? -1.235 -26.375 -21.984 1 97.62 91 ARG A N 1
ATOM 725 C CA . ARG A 1 91 ? -1.872 -25.375 -22.828 1 97.62 91 ARG A CA 1
ATOM 726 C C . ARG A 1 91 ? -3.186 -24.891 -22.219 1 97.62 91 ARG A C 1
ATOM 728 O O . ARG A 1 91 ? -3.449 -23.688 -22.156 1 97.62 91 ARG A O 1
ATOM 735 N N . GLU A 1 92 ? -3.998 -25.797 -21.766 1 97.38 92 GLU A N 1
ATOM 736 C CA . GLU A 1 92 ? -5.309 -25.453 -21.219 1 97.38 92 GLU A CA 1
ATOM 737 C C . GLU A 1 92 ? -5.184 -24.531 -20 1 97.38 92 GLU A C 1
ATOM 739 O O . GLU A 1 92 ? -5.871 -23.516 -19.922 1 97.38 92 GLU A O 1
ATOM 744 N N . THR A 1 93 ? -4.273 -24.906 -19.094 1 98 93 THR A N 1
ATOM 745 C CA . THR A 1 93 ? -4.062 -24.109 -17.891 1 98 93 THR A CA 1
ATOM 746 C C . THR A 1 93 ? -3.529 -22.719 -18.25 1 98 93 THR A C 1
ATOM 748 O O . THR A 1 93 ? -3.941 -21.719 -17.656 1 98 93 THR A O 1
ATOM 751 N N . ILE A 1 94 ? -2.678 -22.672 -19.203 1 98.38 94 ILE A N 1
ATOM 752 C CA . ILE A 1 94 ? -2.076 -21.406 -19.609 1 98.38 94 ILE A CA 1
ATOM 753 C C . ILE A 1 94 ? -3.125 -20.531 -20.297 1 98.38 94 ILE A C 1
ATOM 755 O O . ILE A 1 94 ? -3.15 -19.312 -20.109 1 98.38 94 ILE A O 1
ATOM 759 N N . GLU A 1 95 ? -3.963 -21.125 -21.062 1 98.06 95 GLU A N 1
ATOM 760 C CA . GLU A 1 95 ? -5.062 -20.391 -21.688 1 98.06 95 GLU A CA 1
ATOM 761 C C . GLU A 1 95 ? -6.004 -19.828 -20.625 1 98.06 95 GLU A C 1
ATOM 763 O O . GLU A 1 95 ? -6.426 -18.672 -20.734 1 98.06 95 GLU A O 1
ATOM 768 N N . ALA A 1 96 ? -6.305 -20.641 -19.703 1 98.44 96 ALA A N 1
ATOM 769 C CA . ALA A 1 96 ? -7.141 -20.172 -18.609 1 98.44 96 ALA A CA 1
ATOM 770 C C . ALA A 1 96 ? -6.477 -19.016 -17.875 1 98.44 96 ALA A C 1
ATOM 772 O O . ALA A 1 96 ? -7.125 -18 -17.578 1 98.44 96 ALA A O 1
ATOM 773 N N . THR A 1 97 ? -5.199 -19.141 -17.547 1 98.62 97 THR A N 1
ATOM 774 C CA . THR A 1 97 ? -4.414 -18.094 -16.906 1 98.62 97 THR A CA 1
ATOM 775 C C . THR A 1 97 ? -4.457 -16.797 -17.719 1 98.62 97 THR A C 1
ATOM 777 O O . THR A 1 97 ? -4.738 -15.734 -17.172 1 98.62 97 THR A O 1
ATOM 780 N N . SER A 1 98 ? -4.223 -16.922 -19 1 98.31 98 SER A N 1
ATOM 781 C CA . SER A 1 98 ? -4.211 -15.773 -19.891 1 98.31 98 SER A CA 1
ATOM 782 C C . SER A 1 98 ? -5.574 -15.094 -19.938 1 98.31 98 SER A C 1
ATOM 784 O O . SER A 1 98 ? -5.66 -13.867 -20 1 98.31 98 SER A O 1
ATOM 786 N N . ASN A 1 99 ? -6.656 -15.906 -19.891 1 98.25 99 ASN A N 1
ATOM 787 C CA . ASN A 1 99 ? -8.008 -15.352 -19.875 1 98.25 99 ASN A CA 1
ATOM 788 C C . ASN A 1 99 ? -8.266 -14.539 -18.609 1 98.25 99 ASN A C 1
ATOM 790 O O . ASN A 1 99 ? -8.914 -13.5 -18.656 1 98.25 99 ASN A O 1
ATOM 794 N N . HIS A 1 100 ? -7.75 -15.023 -17.516 1 98.38 100 HIS A N 1
ATOM 795 C CA . HIS A 1 100 ? -7.867 -14.281 -16.266 1 98.38 100 HIS A CA 1
ATOM 796 C C . HIS A 1 100 ? -7.113 -12.961 -16.344 1 98.38 100 HIS A C 1
ATOM 798 O O . HIS A 1 100 ? -7.613 -11.922 -15.883 1 98.38 100 HIS A O 1
ATOM 804 N N . ILE A 1 101 ? -5.945 -12.992 -16.875 1 98.06 101 ILE A N 1
ATOM 805 C CA . ILE A 1 101 ? -5.141 -11.781 -17.031 1 98.06 101 ILE A CA 1
ATOM 806 C C . ILE A 1 101 ? -5.883 -10.766 -17.891 1 98.06 101 ILE A C 1
ATOM 808 O O . ILE A 1 101 ? -5.973 -9.594 -17.531 1 98.06 101 ILE A O 1
ATOM 812 N N . LEU A 1 102 ? -6.418 -11.211 -18.969 1 96.12 102 LEU A N 1
ATOM 813 C CA . LEU A 1 102 ? -7.137 -10.359 -19.906 1 96.12 102 LEU A CA 1
ATOM 814 C C . LEU A 1 102 ? -8.359 -9.727 -19.25 1 96.12 102 LEU A C 1
ATOM 816 O O . LEU A 1 102 ? -8.727 -8.594 -19.562 1 96.12 102 LEU A O 1
ATOM 820 N N . SER A 1 103 ? -8.984 -10.438 -18.297 1 96.62 103 SER A N 1
ATOM 821 C CA . SER A 1 103 ? -10.18 -9.953 -17.609 1 96.62 103 SER A CA 1
ATOM 822 C C . SER A 1 103 ? -9.812 -9.133 -16.375 1 96.62 103 SER A C 1
ATOM 824 O O . SER A 1 103 ? -10.688 -8.688 -15.641 1 96.62 103 SER A O 1
ATOM 826 N N . GLY A 1 104 ? -8.531 -9.078 -16.078 1 94.81 104 GLY A N 1
ATOM 827 C CA . GLY A 1 104 ? -8.078 -8.281 -14.953 1 94.81 104 GLY A CA 1
ATOM 828 C C . GLY A 1 104 ? -8.117 -9.023 -13.633 1 94.81 104 GLY A C 1
ATOM 829 O O . GLY A 1 104 ? -7.961 -8.43 -12.57 1 94.81 104 GLY A O 1
ATOM 830 N N . ASN A 1 105 ? -8.367 -10.305 -13.664 1 96.5 105 ASN A N 1
ATOM 831 C CA . ASN A 1 105 ? -8.406 -11.133 -12.461 1 96.5 105 ASN A CA 1
ATOM 832 C C . ASN A 1 105 ? -7.062 -11.805 -12.203 1 96.5 105 ASN A C 1
ATOM 834 O O . ASN A 1 105 ? -6.938 -13.023 -12.344 1 96.5 105 ASN A O 1
ATOM 838 N N . LEU A 1 106 ? -6.109 -10.984 -11.781 1 97.62 106 LEU A N 1
ATOM 839 C CA . LEU A 1 106 ? -4.723 -11.422 -11.688 1 97.62 106 LEU A CA 1
ATOM 840 C C . LEU A 1 106 ? -4.539 -12.406 -10.539 1 97.62 106 LEU A C 1
ATOM 842 O O . LEU A 1 106 ? -3.73 -13.336 -10.633 1 97.62 106 LEU A O 1
ATOM 846 N N . TYR A 1 107 ? -5.336 -12.203 -9.469 1 96.56 107 TYR A N 1
ATOM 847 C CA . TYR A 1 107 ? -5.227 -13.148 -8.359 1 96.56 107 TYR A CA 1
ATOM 848 C C . TYR A 1 107 ? -5.684 -14.539 -8.781 1 96.56 107 TYR A C 1
ATOM 850 O O . TYR A 1 107 ? -5.066 -15.539 -8.414 1 96.56 107 TYR A O 1
ATOM 858 N N . LYS A 1 108 ? -6.676 -14.594 -9.562 1 97.62 108 LYS A N 1
ATOM 859 C CA . LYS A 1 108 ? -7.145 -15.875 -10.086 1 97.62 108 LYS A CA 1
ATOM 860 C C . LYS A 1 108 ? -6.117 -16.5 -11.023 1 97.62 108 LYS A C 1
ATOM 862 O O . LYS A 1 108 ? -5.973 -17.719 -11.07 1 97.62 108 LYS A O 1
ATOM 867 N N . ALA A 1 109 ? -5.465 -15.641 -11.734 1 98.38 109 ALA A N 1
ATOM 868 C CA . ALA A 1 109 ? -4.406 -16.125 -12.617 1 98.38 109 ALA A CA 1
ATOM 869 C C . ALA A 1 109 ? -3.295 -16.797 -11.812 1 98.38 109 ALA A C 1
ATOM 871 O O . ALA A 1 109 ? -2.812 -17.875 -12.188 1 98.38 109 ALA A O 1
ATOM 872 N N . LEU A 1 110 ? -2.938 -16.172 -10.75 1 98.38 110 LEU A N 1
ATOM 873 C CA . LEU A 1 110 ? -1.933 -16.75 -9.867 1 98.38 110 LEU A CA 1
ATOM 874 C C . LEU A 1 110 ? -2.398 -18.109 -9.32 1 98.38 110 LEU A C 1
ATOM 876 O O . LEU A 1 110 ? -1.639 -19.078 -9.328 1 98.38 110 LEU A O 1
ATOM 880 N N . ARG A 1 111 ? -3.607 -18.156 -8.945 1 97.25 111 ARG A N 1
ATOM 881 C CA . ARG A 1 111 ? -4.176 -19.391 -8.391 1 97.25 111 ARG A CA 1
ATOM 882 C C . ARG A 1 111 ? -4.18 -20.5 -9.43 1 97.25 111 ARG A C 1
ATOM 884 O O . ARG A 1 111 ? -3.936 -21.672 -9.102 1 97.25 111 ARG A O 1
ATOM 891 N N . GLU A 1 112 ? -4.41 -20.156 -10.695 1 97.31 112 GLU A N 1
ATOM 892 C CA . GLU A 1 112 ? -4.414 -21.109 -11.789 1 97.31 112 GLU A CA 1
ATOM 893 C C . GLU A 1 112 ? -3.031 -21.719 -11.992 1 97.31 112 GLU A C 1
ATOM 895 O O . GLU A 1 112 ? -2.912 -22.891 -12.367 1 97.31 112 GLU A O 1
ATOM 900 N N . LEU A 1 113 ? -2.021 -21 -11.672 1 98.12 113 LEU A N 1
ATOM 901 C CA . LEU A 1 113 ? -0.65 -21.406 -11.961 1 98.12 113 LEU A CA 1
ATOM 902 C C . LEU A 1 113 ? -0.09 -22.266 -10.844 1 98.12 113 LEU A C 1
ATOM 904 O O . LEU A 1 113 ? 0.811 -23.078 -11.07 1 98.12 113 LEU A O 1
ATOM 908 N N . ARG A 1 114 ? -0.673 -22.188 -9.68 1 96.81 114 ARG A N 1
ATOM 909 C CA . ARG A 1 114 ? -0.102 -22.828 -8.492 1 96.81 114 ARG A CA 1
ATOM 910 C C . ARG A 1 114 ? -0.043 -24.344 -8.672 1 96.81 114 ARG A C 1
ATOM 912 O O . ARG A 1 114 ? 1.011 -24.953 -8.477 1 96.81 114 ARG A O 1
ATOM 919 N N . PRO A 1 115 ? -1.111 -24.938 -9.078 1 96.31 115 PRO A N 1
ATOM 920 C CA . PRO A 1 115 ? -1.035 -26.391 -9.273 1 96.31 115 PRO A CA 1
ATOM 921 C C . PRO A 1 115 ? -0.046 -26.797 -10.367 1 96.31 115 PRO A C 1
ATOM 923 O O . PRO A 1 115 ? 0.517 -27.891 -10.328 1 96.31 115 PRO A O 1
ATOM 926 N N . LEU A 1 116 ? 0.133 -25.938 -11.352 1 96.94 116 LEU A N 1
ATOM 927 C CA . LEU A 1 116 ? 1.032 -26.234 -12.461 1 96.94 116 LEU A CA 1
ATOM 928 C C . LEU A 1 116 ? 2.482 -26.266 -11.992 1 96.94 116 LEU A C 1
ATOM 930 O O . LEU A 1 116 ? 3.305 -26.984 -12.57 1 96.94 116 LEU A O 1
ATOM 934 N N . ILE A 1 117 ? 2.779 -25.484 -10.969 1 96.38 117 ILE A N 1
ATOM 935 C CA . ILE A 1 117 ? 4.117 -25.484 -10.391 1 96.38 117 ILE A CA 1
ATOM 936 C C . ILE A 1 117 ? 4.445 -26.875 -9.844 1 96.38 117 ILE A C 1
ATOM 938 O O . ILE A 1 117 ? 5.535 -27.391 -10.078 1 96.38 117 ILE A O 1
ATOM 942 N N . LYS A 1 118 ? 3.492 -27.438 -9.164 1 94.81 118 LYS A N 1
ATOM 943 C CA . LYS A 1 118 ? 3.691 -28.781 -8.617 1 94.81 118 LYS A CA 1
ATOM 944 C C . LYS A 1 118 ? 3.857 -29.812 -9.734 1 94.81 118 LYS A C 1
ATOM 946 O O . LYS A 1 118 ? 4.715 -30.688 -9.648 1 94.81 118 LYS A O 1
ATOM 951 N N . ARG A 1 119 ? 3.084 -29.703 -10.742 1 95.69 119 ARG A N 1
ATOM 952 C CA . ARG A 1 119 ? 3.15 -30.625 -11.883 1 95.69 119 ARG A CA 1
ATOM 953 C C . ARG A 1 119 ? 4.5 -30.516 -12.586 1 95.69 119 ARG A C 1
ATOM 955 O O . ARG A 1 119 ? 5.062 -31.531 -13 1 95.69 119 ARG A O 1
ATOM 962 N N . GLU A 1 120 ? 4.914 -29.312 -12.711 1 95.75 120 GLU A N 1
ATOM 963 C CA . GLU A 1 120 ? 6.207 -29.109 -13.352 1 95.75 120 GLU A CA 1
ATOM 964 C C . GLU A 1 120 ? 7.332 -29.75 -12.539 1 95.75 120 GLU A C 1
ATOM 966 O O . GLU A 1 120 ? 8.25 -30.359 -13.109 1 95.75 120 GLU A O 1
ATOM 971 N N . GLU A 1 121 ? 7.242 -29.656 -11.289 1 91.88 121 GLU A N 1
ATOM 972 C CA . GLU A 1 121 ? 8.25 -30.25 -10.414 1 91.88 121 GLU A CA 1
ATOM 973 C C . GLU A 1 121 ? 8.266 -31.766 -10.555 1 91.88 121 GLU A C 1
ATOM 975 O O . GLU A 1 121 ? 9.336 -32.375 -10.555 1 91.88 121 GLU A O 1
ATOM 980 N N . GLU A 1 122 ? 7.098 -32.281 -10.695 1 92.5 122 GLU A N 1
ATOM 981 C CA . GLU A 1 122 ? 6.992 -33.719 -10.906 1 92.5 122 GLU A CA 1
ATOM 982 C C . GLU A 1 122 ? 7.602 -34.125 -12.242 1 92.5 122 GLU A C 1
ATOM 984 O O . GLU A 1 122 ? 8.227 -35.188 -12.352 1 92.5 122 GLU A O 1
ATOM 989 N N . LEU A 1 123 ? 7.422 -33.344 -13.25 1 90.62 123 LEU A N 1
ATOM 990 C CA . LEU A 1 123 ? 7.961 -33.625 -14.578 1 90.62 123 LEU A CA 1
ATOM 991 C C . LEU A 1 123 ? 9.477 -33.469 -14.594 1 90.62 123 LEU A C 1
ATOM 993 O O . LEU A 1 123 ? 10.164 -34.25 -15.273 1 90.62 123 LEU A O 1
ATOM 997 N N . LEU A 1 124 ? 9.945 -32.594 -13.789 1 86.19 124 LEU A N 1
ATOM 998 C CA . LEU A 1 124 ? 11.383 -32.344 -13.758 1 86.19 124 LEU A CA 1
ATOM 999 C C . LEU A 1 124 ? 12.102 -33.344 -12.875 1 86.19 124 LEU A C 1
ATOM 1001 O O . LEU A 1 124 ? 13.305 -33.594 -13.031 1 86.19 124 LEU A O 1
ATOM 1005 N N . SER A 1 125 ? 11.422 -33.906 -11.836 1 84.5 125 SER A N 1
ATOM 1006 C CA . SER A 1 125 ? 12.008 -34.906 -10.961 1 84.5 125 SER A CA 1
ATOM 1007 C C . SER A 1 125 ? 12 -36.281 -11.609 1 84.5 125 SER A C 1
ATOM 1009 O O . SER A 1 125 ? 12.68 -37.188 -11.141 1 84.5 125 SER A O 1
ATOM 1011 N N . ARG A 1 126 ? 11.297 -36.469 -12.703 1 72.56 126 ARG A N 1
ATOM 1012 C CA . ARG A 1 126 ? 11.352 -37.719 -13.453 1 72.56 126 ARG A CA 1
ATOM 1013 C C . ARG A 1 126 ? 12.531 -37.719 -14.422 1 72.56 126 ARG A C 1
ATOM 1015 O O . ARG A 1 126 ? 12.938 -36.656 -14.922 1 72.56 126 ARG A O 1
ATOM 1022 N N . MET B 1 1 ? 15.586 -0.334 5.047 1 81.94 1 MET B N 1
ATOM 1023 C CA . MET B 1 1 ? 15.516 -0.907 6.387 1 81.94 1 MET B CA 1
ATOM 1024 C C . MET B 1 1 ? 14.062 -1.053 6.836 1 81.94 1 MET B C 1
ATOM 1026 O O . MET B 1 1 ? 13.242 -0.171 6.586 1 81.94 1 MET B O 1
ATOM 1030 N N . PRO B 1 2 ? 13.828 -2.182 7.387 1 91.19 2 PRO B N 1
ATOM 1031 C CA . PRO B 1 2 ? 12.453 -2.383 7.836 1 91.19 2 PRO B CA 1
ATOM 1032 C C . PRO B 1 2 ? 12.078 -1.495 9.023 1 91.19 2 PRO B C 1
ATOM 1034 O O . PRO B 1 2 ? 12.93 -1.208 9.867 1 91.19 2 PRO B O 1
ATOM 1037 N N . LEU B 1 3 ? 10.914 -0.924 9.008 1 93.5 3 LEU B N 1
ATOM 1038 C CA . LEU B 1 3 ? 10.359 -0.127 10.094 1 93.5 3 LEU B CA 1
ATOM 1039 C C . LEU B 1 3 ? 9.633 -1.013 11.102 1 93.5 3 LEU B C 1
ATOM 1041 O O . LEU B 1 3 ? 8.734 -1.77 10.734 1 93.5 3 LEU B O 1
ATOM 1045 N N . ARG B 1 4 ? 10.094 -0.91 12.398 1 96.19 4 ARG B N 1
ATOM 1046 C CA . ARG B 1 4 ? 9.398 -1.635 13.453 1 96.19 4 ARG B CA 1
ATOM 1047 C C . ARG B 1 4 ? 8.227 -0.822 13.992 1 96.19 4 ARG B C 1
ATOM 1049 O O . ARG B 1 4 ? 8.398 0.324 14.414 1 96.19 4 ARG B O 1
ATOM 1056 N N . VAL B 1 5 ? 7.035 -1.4 13.953 1 96.25 5 VAL B N 1
ATOM 1057 C CA . VAL B 1 5 ? 5.832 -0.69 14.375 1 96.25 5 VAL B CA 1
ATOM 1058 C C . VAL B 1 5 ? 5.125 -1.48 15.477 1 96.25 5 VAL B C 1
ATOM 1060 O O . VAL B 1 5 ? 5 -2.705 15.383 1 96.25 5 VAL B O 1
ATOM 1063 N N . GLU B 1 6 ? 4.734 -0.774 16.484 1 96.69 6 GLU B N 1
ATOM 1064 C CA . GLU B 1 6 ? 3.887 -1.341 17.531 1 96.69 6 GLU B CA 1
ATOM 1065 C C . GLU B 1 6 ? 2.488 -0.73 17.5 1 96.69 6 GLU B C 1
ATOM 1067 O O . GLU B 1 6 ? 2.342 0.492 17.438 1 96.69 6 GLU B O 1
ATOM 1072 N N . LEU B 1 7 ? 1.481 -1.596 17.516 1 96.31 7 LEU B N 1
ATOM 1073 C CA . LEU B 1 7 ? 0.099 -1.129 17.531 1 96.31 7 LEU B CA 1
ATOM 1074 C C . LEU B 1 7 ? -0.617 -1.578 18.797 1 96.31 7 LEU B C 1
ATOM 1076 O O . LEU B 1 7 ? -0.518 -2.742 19.203 1 96.31 7 LEU B O 1
ATOM 1080 N N . LYS B 1 8 ? -1.246 -0.628 19.422 1 96.06 8 LYS B N 1
ATOM 1081 C CA . LYS B 1 8 ? -2.143 -0.945 20.531 1 96.06 8 LYS B CA 1
ATOM 1082 C C . LYS B 1 8 ? -3.422 -1.611 20.031 1 96.06 8 LYS B C 1
ATOM 1084 O O . LYS B 1 8 ? -3.656 -1.688 18.812 1 96.06 8 LYS B O 1
ATOM 1089 N N . PRO B 1 9 ? -4.227 -2.217 21.016 1 97.06 9 PRO B N 1
ATOM 1090 C CA . PRO B 1 9 ? -5.504 -2.805 20.609 1 97.06 9 PRO B CA 1
ATOM 1091 C C . PRO B 1 9 ? -6.375 -1.838 19.812 1 97.06 9 PRO B C 1
ATOM 1093 O O . PRO B 1 9 ? -6.578 -0.695 20.234 1 97.06 9 PRO B O 1
ATOM 1096 N N . PHE B 1 10 ? -6.73 -2.236 18.578 1 96.62 10 PHE B N 1
ATOM 1097 C CA . PHE B 1 10 ? -7.695 -1.568 17.719 1 96.62 10 PHE B CA 1
ATOM 1098 C C . PHE B 1 10 ? -7.082 -0.327 17.078 1 96.62 10 PHE B C 1
ATOM 1100 O O . PHE B 1 10 ? -7.781 0.448 16.422 1 96.62 10 PHE B O 1
ATOM 1107 N N . GLU B 1 11 ? -5.797 -0.15 17.328 1 96.94 11 GLU B N 1
ATOM 1108 C CA . GLU B 1 11 ? -5.133 0.98 16.688 1 96.94 11 GLU B CA 1
ATOM 1109 C C . GLU B 1 11 ? -4.988 0.757 15.188 1 96.94 11 GLU B C 1
ATOM 1111 O O . GLU B 1 11 ? -4.828 -0.379 14.734 1 96.94 11 GLU B O 1
ATOM 1116 N N . ARG B 1 12 ? -5.078 1.819 14.484 1 96.75 12 ARG B N 1
ATOM 1117 C CA . ARG B 1 12 ? -5.02 1.767 13.023 1 96.75 12 ARG B CA 1
ATOM 1118 C C . ARG B 1 12 ? -3.717 2.361 12.508 1 96.75 12 ARG B C 1
ATOM 1120 O O . ARG B 1 12 ? -3.117 3.221 13.156 1 96.75 12 ARG B O 1
ATOM 1127 N N . ILE B 1 13 ? -3.314 1.877 11.328 1 96.81 13 ILE B N 1
ATOM 1128 C CA . ILE B 1 13 ? -2.166 2.426 10.609 1 96.81 13 ILE B CA 1
ATOM 1129 C C . ILE B 1 13 ? -2.412 2.354 9.109 1 96.81 13 ILE B C 1
ATOM 1131 O O . ILE B 1 13 ? -2.951 1.365 8.609 1 96.81 13 ILE B O 1
ATOM 1135 N N . VAL B 1 14 ? -2.133 3.406 8.445 1 96.5 14 VAL B N 1
ATOM 1136 C CA . VAL B 1 14 ? -2.221 3.455 6.988 1 96.5 14 VAL B CA 1
ATOM 1137 C C . VAL B 1 14 ? -0.885 3.039 6.375 1 96.5 14 VAL B C 1
ATOM 1139 O O . VAL B 1 14 ? 0.168 3.549 6.762 1 96.5 14 VAL B O 1
ATOM 1142 N N . ILE B 1 15 ? -0.909 2.154 5.453 1 95 15 ILE B N 1
ATOM 1143 C CA . ILE B 1 15 ? 0.24 1.748 4.652 1 95 15 ILE B CA 1
ATOM 1144 C C . ILE B 1 15 ? -0.111 1.826 3.17 1 95 15 ILE B C 1
ATOM 1146 O O . ILE B 1 15 ? -0.892 1.014 2.668 1 95 15 ILE B O 1
ATOM 1150 N N . GLY B 1 16 ? 0.522 2.805 2.545 1 92.06 16 GLY B N 1
ATOM 1151 C CA . GLY B 1 16 ? 0.129 3.049 1.165 1 92.06 16 GLY B CA 1
ATOM 1152 C C . GLY B 1 16 ? -1.345 3.373 1.013 1 92.06 16 GLY B C 1
ATOM 1153 O O . GLY B 1 16 ? -1.83 4.359 1.569 1 92.06 16 GLY B O 1
ATOM 1154 N N . GLN B 1 17 ? -2.088 2.408 0.36 1 90.25 17 GLN B N 1
ATOM 1155 C CA . GLN B 1 17 ? -3.5 2.631 0.07 1 90.25 17 GLN B CA 1
ATOM 1156 C C . GLN B 1 17 ? -4.387 1.774 0.969 1 90.25 17 GLN B C 1
ATOM 1158 O O . GLN B 1 17 ? -5.602 1.695 0.76 1 90.25 17 GLN B O 1
ATOM 1163 N N . SER B 1 18 ? -3.701 1.217 1.934 1 94.06 18 SER B N 1
ATOM 1164 C CA . SER B 1 18 ? -4.441 0.311 2.805 1 94.06 18 SER B CA 1
ATOM 1165 C C . SER B 1 18 ? -4.441 0.805 4.246 1 94.06 18 SER B C 1
ATOM 1167 O O . SER B 1 18 ? -3.514 1.5 4.668 1 94.06 18 SER B O 1
ATOM 1169 N N . VAL B 1 19 ? -5.5 0.429 4.941 1 95.44 19 VAL B N 1
ATOM 1170 C CA . VAL B 1 19 ? -5.602 0.673 6.375 1 95.44 19 VAL B CA 1
ATOM 1171 C C . VAL B 1 19 ? -5.566 -0.654 7.133 1 95.44 19 VAL B C 1
ATOM 1173 O O . VAL B 1 19 ? -6.34 -1.566 6.828 1 95.44 19 VAL B O 1
ATOM 1176 N N . ILE B 1 20 ? -4.66 -0.744 8.023 1 96.81 20 ILE B N 1
ATOM 1177 C CA . ILE B 1 20 ? -4.555 -1.912 8.891 1 96.81 20 ILE B CA 1
ATOM 1178 C C . ILE B 1 20 ? -5.121 -1.587 10.266 1 96.81 20 ILE B C 1
ATOM 1180 O O . ILE B 1 20 ? -4.754 -0.58 10.875 1 96.81 20 ILE B O 1
ATOM 1184 N N . THR B 1 21 ? -6.02 -2.398 10.719 1 97.25 21 THR B N 1
ATOM 1185 C CA . THR B 1 21 ? -6.582 -2.266 12.055 1 97.25 21 THR B CA 1
ATOM 1186 C C . THR B 1 21 ? -6.176 -3.445 12.938 1 97.25 21 THR B C 1
ATOM 1188 O O . THR B 1 21 ? -6.457 -4.598 12.602 1 97.25 21 THR B O 1
ATOM 1191 N N . ASN B 1 22 ? -5.543 -3.127 14 1 96.69 22 ASN B N 1
ATOM 1192 C CA . ASN B 1 22 ? -5.086 -4.156 14.922 1 96.69 22 ASN B CA 1
ATOM 1193 C C . ASN B 1 22 ? -6.254 -4.809 15.656 1 96.69 22 ASN B C 1
ATOM 1195 O O . ASN B 1 22 ? -7.332 -4.227 15.758 1 96.69 22 ASN B O 1
ATOM 1199 N N . SER B 1 23 ? -5.922 -5.988 16.078 1 95.69 23 SER B N 1
ATOM 1200 C CA . SER B 1 23 ? -6.902 -6.703 16.875 1 95.69 23 SER B CA 1
ATOM 1201 C C . SER B 1 23 ? -6.867 -6.238 18.328 1 95.69 23 SER B C 1
ATOM 1203 O O . SER B 1 23 ? -6.516 -5.09 18.609 1 95.69 23 SER B O 1
ATOM 1205 N N . ASP B 1 24 ? -7.312 -7.062 19.25 1 95.94 24 ASP B N 1
ATOM 1206 C CA . ASP B 1 24 ? -7.59 -6.66 20.625 1 95.94 24 ASP B CA 1
ATOM 1207 C C . ASP B 1 24 ? -6.359 -6.84 21.516 1 95.94 24 ASP B C 1
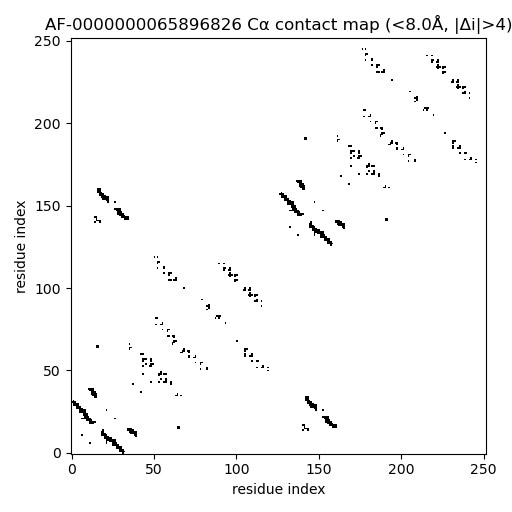ATOM 1209 O O . ASP B 1 24 ? -6.457 -6.75 22.734 1 95.94 24 ASP B O 1
ATOM 1213 N N . THR B 1 25 ? -5.242 -7.102 20.906 1 93.75 25 THR B N 1
ATOM 1214 C CA . THR B 1 25 ? -3.986 -7.207 21.641 1 93.75 25 THR B CA 1
ATOM 1215 C C . THR B 1 25 ? -2.904 -6.352 21 1 93.75 25 THR B C 1
ATOM 1217 O O . THR B 1 25 ? -2.979 -6.047 19.797 1 93.75 25 THR B O 1
ATOM 1220 N N . ARG B 1 26 ? -1.957 -5.953 21.859 1 95.38 26 ARG B N 1
ATOM 1221 C CA . ARG B 1 26 ? -0.818 -5.223 21.328 1 95.38 26 ARG B CA 1
ATOM 1222 C C . ARG B 1 26 ? -0.035 -6.086 20.344 1 95.38 26 ARG B C 1
ATOM 1224 O O . ARG B 1 26 ? 0.156 -7.281 20.562 1 95.38 26 ARG B O 1
ATOM 1231 N N . THR B 1 27 ? 0.384 -5.531 19.281 1 95.69 27 THR B N 1
ATOM 1232 C CA . THR B 1 27 ? 1.134 -6.277 18.281 1 95.69 27 THR B CA 1
ATOM 1233 C C . THR B 1 27 ? 2.299 -5.445 17.75 1 95.69 27 THR B C 1
ATOM 1235 O O . THR B 1 27 ? 2.248 -4.215 17.766 1 95.69 27 THR B O 1
ATOM 1238 N N . THR B 1 28 ? 3.326 -6.145 17.406 1 96.06 28 THR B N 1
ATOM 1239 C CA . THR B 1 28 ? 4.492 -5.543 16.766 1 96.06 28 THR B CA 1
ATOM 1240 C C . THR B 1 28 ? 4.781 -6.215 15.43 1 96.06 28 THR B C 1
ATOM 1242 O O . THR B 1 28 ? 4.668 -7.438 15.305 1 96.06 28 THR B O 1
ATOM 1245 N N . PHE B 1 29 ? 5.137 -5.457 14.477 1 96.19 29 PHE B N 1
ATOM 1246 C CA . PHE B 1 29 ? 5.527 -6.012 13.188 1 96.19 29 PHE B CA 1
ATOM 1247 C C . PHE B 1 29 ? 6.527 -5.102 12.484 1 96.19 29 PHE B C 1
ATOM 1249 O O . PHE B 1 29 ? 6.734 -3.961 12.906 1 96.19 29 PHE B O 1
ATOM 1256 N N . LEU B 1 30 ? 7.168 -5.672 11.57 1 97.38 30 LEU B N 1
ATOM 1257 C CA . LEU B 1 30 ? 8.109 -4.938 10.734 1 97.38 30 LEU B CA 1
ATOM 1258 C C . LEU B 1 30 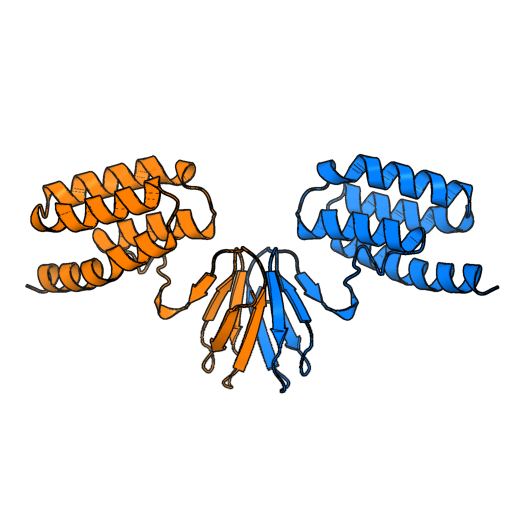? 7.484 -4.605 9.383 1 97.38 30 LEU B C 1
ATOM 1260 O O . LEU B 1 30 ? 6.762 -5.422 8.805 1 97.38 30 LEU B O 1
ATOM 1264 N N . ILE B 1 31 ? 7.738 -3.422 8.945 1 96.56 31 ILE B N 1
ATOM 1265 C CA . ILE B 1 31 ? 7.277 -2.992 7.629 1 96.56 31 ILE B CA 1
ATOM 1266 C C . ILE B 1 31 ? 8.477 -2.686 6.738 1 96.56 31 ILE B C 1
ATOM 1268 O O . ILE B 1 31 ? 9.336 -1.878 7.102 1 96.56 31 ILE B O 1
ATOM 1272 N N . ASP B 1 32 ? 8.492 -3.359 5.641 1 95.5 32 ASP B N 1
ATOM 1273 C CA . ASP B 1 32 ? 9.516 -3.104 4.629 1 95.5 32 ASP B CA 1
ATOM 1274 C C . ASP B 1 32 ? 8.891 -2.629 3.32 1 95.5 32 ASP B C 1
ATOM 1276 O O . ASP B 1 32 ? 7.891 -3.189 2.863 1 95.5 32 ASP B O 1
ATOM 1280 N N . GLY B 1 33 ? 9.516 -1.535 2.746 1 91.56 33 GLY B N 1
ATOM 1281 C CA . GLY B 1 33 ? 9.008 -0.943 1.518 1 91.56 33 GLY B CA 1
ATOM 1282 C C . GLY B 1 33 ? 9.07 0.573 1.52 1 91.56 33 GLY B C 1
ATOM 1283 O O . GLY B 1 33 ? 9.57 1.18 2.465 1 91.56 33 GLY B O 1
ATOM 1284 N N . ASP B 1 34 ? 8.547 1.124 0.455 1 88.12 34 ASP B N 1
ATOM 1285 C CA . ASP B 1 34 ? 8.664 2.57 0.292 1 88.12 34 ASP B CA 1
ATOM 1286 C C . ASP B 1 34 ? 7.289 3.24 0.326 1 88.12 34 ASP B C 1
ATOM 1288 O O . ASP B 1 34 ? 7.172 4.441 0.073 1 88.12 34 ASP B O 1
ATOM 1292 N N . ALA B 1 35 ? 6.328 2.451 0.626 1 91.75 35 ALA B N 1
ATOM 1293 C CA . ALA B 1 35 ? 4.992 3.035 0.702 1 91.75 35 ALA B CA 1
ATOM 1294 C C . ALA B 1 35 ? 4.898 4.047 1.842 1 91.75 35 ALA B C 1
ATOM 1296 O O . ALA B 1 35 ? 5.527 3.871 2.889 1 91.75 35 ALA B O 1
ATOM 1297 N N . PRO B 1 36 ? 4.176 5.125 1.682 1 94 36 PRO B N 1
ATOM 1298 C CA . PRO B 1 36 ? 3.943 6.055 2.789 1 94 36 PRO B CA 1
ATOM 1299 C C . PRO B 1 36 ? 3.182 5.414 3.947 1 94 36 PRO B C 1
ATOM 1301 O O . PRO B 1 36 ? 2.291 4.59 3.725 1 94 36 PRO B O 1
ATOM 1304 N N . ILE B 1 37 ? 3.475 5.855 5.133 1 95.38 37 ILE B N 1
ATOM 1305 C CA . ILE B 1 37 ? 2.893 5.277 6.34 1 95.38 37 ILE B CA 1
ATOM 1306 C C . ILE B 1 37 ? 2.404 6.395 7.262 1 95.38 37 ILE B C 1
ATOM 1308 O O . ILE B 1 37 ? 3.09 7.402 7.445 1 95.38 37 ILE B O 1
ATOM 1312 N N . LEU B 1 38 ? 1.172 6.262 7.805 1 95.75 38 LEU B N 1
ATOM 1313 C CA . LEU B 1 38 ? 0.629 7.188 8.797 1 95.75 38 LEU B CA 1
ATOM 1314 C C . LEU B 1 38 ? -0.056 6.434 9.93 1 95.75 38 LEU B C 1
ATOM 1316 O O . LEU B 1 38 ? -0.785 5.469 9.688 1 95.75 38 LEU B O 1
ATOM 1320 N N . ARG B 1 39 ? 0.132 6.82 11.062 1 93.06 39 ARG B N 1
ATOM 1321 C CA . ARG B 1 39 ? -0.541 6.23 12.219 1 93.06 39 ARG B CA 1
ATOM 1322 C C . ARG B 1 39 ? -1.891 6.898 12.461 1 93.06 39 ARG B C 1
ATOM 1324 O O . ARG B 1 39 ? -2.133 8.008 11.992 1 93.06 39 ARG B O 1
ATOM 1331 N N . GLU B 1 40 ? -2.656 6.207 13.164 1 90.69 40 GLU B N 1
ATOM 1332 C CA . GLU B 1 40 ? -4.031 6.613 13.438 1 90.69 40 GLU B CA 1
ATOM 1333 C C . GLU B 1 40 ? -4.086 8.047 13.953 1 90.69 40 GLU B C 1
ATOM 1335 O O . GLU B 1 40 ? -4.887 8.859 13.477 1 90.69 40 GLU B O 1
ATOM 1340 N N . LYS B 1 41 ? -3.162 8.375 14.859 1 89.88 41 LYS B N 1
ATOM 1341 C CA . LYS B 1 41 ? -3.223 9.672 15.523 1 89.88 41 LYS B CA 1
ATOM 1342 C C . LYS B 1 41 ? -2.865 10.797 14.562 1 89.88 41 LYS B C 1
ATOM 1344 O O . LYS B 1 41 ? -3.17 11.969 14.82 1 89.88 41 LYS B O 1
ATOM 1349 N N . ASP B 1 42 ? -2.32 10.445 13.406 1 93.19 42 ASP B N 1
ATOM 1350 C CA . ASP B 1 42 ? -1.848 11.445 12.453 1 93.19 42 ASP B CA 1
ATOM 1351 C C . ASP B 1 42 ? -2.801 11.57 11.266 1 93.19 42 ASP B C 1
ATOM 1353 O O . ASP B 1 42 ? -2.568 12.367 10.359 1 93.19 42 ASP B O 1
ATOM 1357 N N . ILE B 1 43 ? -3.848 10.867 11.344 1 93.94 43 ILE B N 1
ATOM 1358 C CA . ILE B 1 43 ? -4.746 10.828 10.195 1 93.94 43 ILE B CA 1
ATOM 1359 C C . ILE B 1 43 ? -5.91 11.789 10.414 1 93.94 43 ILE B C 1
ATOM 1361 O O . ILE B 1 43 ? -6.527 11.789 11.484 1 93.94 43 ILE B O 1
ATOM 1365 N N . LEU B 1 44 ? -6.141 12.547 9.43 1 94.5 44 LEU B N 1
ATOM 1366 C CA . LEU B 1 44 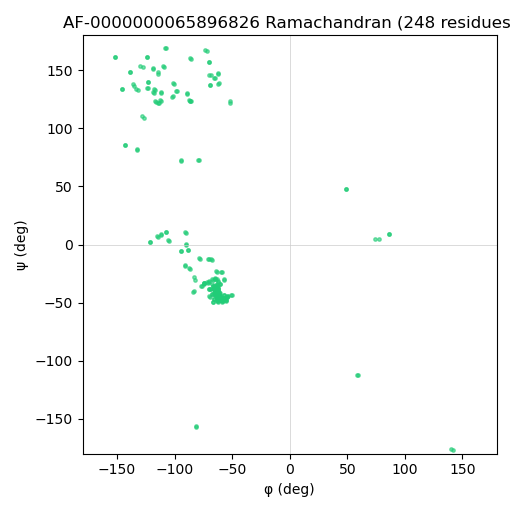? -7.371 13.328 9.359 1 94.5 44 LEU B CA 1
ATOM 1367 C C . LEU B 1 44 ? -8.242 12.867 8.203 1 94.5 44 LEU B C 1
ATOM 1369 O O . LEU B 1 44 ? -7.734 12.383 7.188 1 94.5 44 LEU B O 1
ATOM 1373 N N . THR B 1 45 ? -9.602 12.977 8.445 1 92.12 45 THR B N 1
ATOM 1374 C CA . THR B 1 45 ? -10.578 12.734 7.391 1 92.12 45 THR B CA 1
ATOM 1375 C C . THR B 1 45 ? -11.219 14.039 6.926 1 92.12 45 THR B C 1
ATOM 1377 O O . THR B 1 45 ? -11 15.094 7.523 1 92.12 45 THR B O 1
ATOM 1380 N N . ALA B 1 46 ? -11.93 13.914 5.836 1 91.88 46 ALA B N 1
ATOM 1381 C CA . ALA B 1 46 ? -12.656 15.086 5.348 1 91.88 46 ALA B CA 1
ATOM 1382 C C . ALA B 1 46 ? -13.602 15.633 6.414 1 91.88 46 ALA B C 1
ATOM 1384 O O . ALA B 1 46 ? -13.797 16.844 6.512 1 91.88 46 ALA B O 1
ATOM 1385 N N . GLU B 1 47 ? -14.117 14.773 7.281 1 92.88 47 GLU B N 1
ATOM 1386 C CA . GLU B 1 47 ? -15.07 15.156 8.32 1 92.88 47 GLU B CA 1
ATOM 1387 C C . GLU B 1 47 ? -14.367 15.852 9.484 1 92.88 47 GLU B C 1
ATOM 1389 O O . GLU B 1 47 ? -14.914 16.797 10.062 1 92.88 47 GLU B O 1
ATOM 1394 N N . THR B 1 48 ? -13.18 15.398 9.766 1 94.38 48 THR B N 1
ATOM 1395 C CA . THR B 1 48 ? -12.5 15.93 10.938 1 94.38 48 THR B CA 1
ATOM 1396 C C . THR B 1 48 ? -11.648 17.141 10.562 1 94.38 48 THR B C 1
ATOM 1398 O O . THR B 1 48 ? -11.211 17.891 11.43 1 94.38 48 THR B O 1
ATOM 1401 N N . ALA B 1 49 ? -11.359 17.297 9.242 1 94.94 49 ALA B N 1
ATOM 1402 C CA . ALA B 1 49 ? -10.617 18.469 8.75 1 94.94 49 ALA B CA 1
ATOM 1403 C C . ALA B 1 49 ? -11.531 19.688 8.625 1 94.94 49 ALA B C 1
ATOM 1405 O O . ALA B 1 49 ? -11.781 20.172 7.52 1 94.94 49 ALA B O 1
ATOM 1406 N N . ASN B 1 50 ? -11.898 20.234 9.781 1 94.25 50 ASN B N 1
ATOM 1407 C CA . ASN B 1 50 ? -12.984 21.203 9.812 1 94.25 50 ASN B CA 1
ATOM 1408 C C . ASN B 1 50 ? -12.477 22.609 10.156 1 94.25 50 ASN B C 1
ATOM 1410 O O . ASN B 1 50 ? -13.266 23.5 10.469 1 94.25 50 ASN B O 1
ATOM 1414 N N . THR B 1 51 ? -11.25 22.875 10.227 1 96 51 THR B N 1
ATOM 1415 C CA . THR B 1 51 ? -10.617 24.188 10.391 1 96 51 THR B CA 1
ATOM 1416 C C . THR B 1 51 ? -9.633 24.453 9.258 1 96 51 THR B C 1
ATOM 1418 O O . THR B 1 51 ? -9.211 23.516 8.562 1 96 51 THR B O 1
ATOM 1421 N N . PRO B 1 52 ? -9.273 25.688 9.055 1 95.88 52 PRO B N 1
ATOM 1422 C CA . PRO B 1 52 ? -8.398 26.031 7.934 1 95.88 52 PRO B CA 1
ATOM 1423 C C . PRO B 1 52 ? -7.082 25.25 7.953 1 95.88 52 PRO B C 1
ATOM 1425 O O . PRO B 1 52 ? -6.672 24.688 6.934 1 95.88 52 PRO B O 1
ATOM 1428 N N . VAL B 1 53 ? -6.465 25.188 9.062 1 98.06 53 VAL B N 1
ATOM 1429 C CA . VAL B 1 53 ? -5.18 24.5 9.141 1 98.06 53 VAL B CA 1
ATOM 1430 C C . VAL B 1 53 ? -5.387 23 8.961 1 98.06 53 VAL B C 1
ATOM 1432 O O . VAL B 1 53 ? -4.586 22.344 8.297 1 98.06 53 VAL B O 1
ATOM 1435 N N . LYS B 1 54 ? -6.449 22.438 9.508 1 97.5 54 LYS B N 1
ATOM 1436 C CA . LYS B 1 54 ? -6.762 21.031 9.328 1 97.5 54 LYS B CA 1
ATOM 1437 C C . LYS B 1 54 ? -7.02 20.703 7.859 1 97.5 54 LYS B C 1
ATOM 1439 O O . LYS B 1 54 ? -6.672 19.609 7.391 1 97.5 54 LYS B O 1
ATOM 1444 N N . ARG B 1 55 ? -7.594 21.609 7.156 1 96.94 55 ARG B N 1
ATOM 1445 C CA . ARG B 1 55 ? -7.828 21.406 5.73 1 96.94 55 ARG B CA 1
ATOM 1446 C C . ARG B 1 55 ? -6.512 21.375 4.961 1 96.94 55 ARG B C 1
ATOM 1448 O O . ARG B 1 55 ? -6.344 20.578 4.035 1 96.94 55 ARG B O 1
ATOM 1455 N N . ILE B 1 56 ? -5.656 22.281 5.328 1 98.5 56 ILE B N 1
ATOM 1456 C CA . ILE B 1 56 ? -4.324 22.281 4.73 1 98.5 56 ILE B CA 1
ATOM 1457 C C . ILE B 1 56 ? -3.609 20.969 5.039 1 98.5 56 ILE B C 1
ATOM 1459 O O . ILE B 1 56 ? -3.012 20.359 4.152 1 98.5 56 ILE B O 1
ATOM 1463 N N . TYR B 1 57 ? -3.701 20.547 6.277 1 98.62 57 TYR B N 1
ATOM 1464 C CA . TYR B 1 57 ? -3.102 19.281 6.695 1 98.62 57 TYR B CA 1
ATOM 1465 C C . TYR B 1 57 ? -3.645 18.125 5.871 1 98.62 57 TYR B C 1
ATOM 1467 O O . TYR B 1 57 ? -2.879 17.281 5.383 1 98.62 57 TYR B O 1
ATOM 1475 N N . LEU B 1 58 ? -4.922 18.078 5.699 1 98.25 58 LEU B N 1
ATOM 1476 C CA . LEU B 1 58 ? -5.555 17.016 4.93 1 98.25 58 LEU B CA 1
ATOM 1477 C C . LEU B 1 58 ? -5.059 17.016 3.488 1 98.25 58 LEU B C 1
ATOM 1479 O O . LEU B 1 58 ? -4.809 15.953 2.912 1 98.25 58 LEU B O 1
ATOM 1483 N N . CYS B 1 59 ? -4.938 18.172 2.938 1 98.12 59 CYS B N 1
ATOM 1484 C CA . CYS B 1 59 ? -4.43 18.328 1.578 1 98.12 59 CYS B CA 1
ATOM 1485 C C . CYS B 1 59 ? -3.027 17.734 1.455 1 98.12 59 CYS B C 1
ATOM 1487 O O . CYS B 1 59 ? -2.756 16.953 0.55 1 98.12 59 CYS B O 1
ATOM 1489 N N . VAL B 1 60 ? -2.164 18.094 2.363 1 98.5 60 VAL B N 1
ATOM 1490 C CA . VAL B 1 60 ? -0.79 17.609 2.381 1 98.5 60 VAL B CA 1
ATOM 1491 C C . VAL B 1 60 ? -0.781 16.094 2.629 1 98.5 60 VAL B C 1
ATOM 1493 O O . VAL B 1 60 ? 0.016 15.367 2.033 1 98.5 60 VAL B O 1
ATOM 1496 N N . GLN B 1 61 ? -1.61 15.625 3.508 1 97.94 61 GLN B N 1
ATOM 1497 C CA . GLN B 1 61 ? -1.779 14.203 3.781 1 97.94 61 GLN B CA 1
ATOM 1498 C C . GLN B 1 61 ? -2.086 13.43 2.502 1 97.94 61 GLN B C 1
ATOM 1500 O O . GLN B 1 61 ? -1.513 12.367 2.262 1 97.94 61 GLN B O 1
ATOM 1505 N N . MET B 1 62 ? -2.961 13.961 1.698 1 96.56 62 MET B N 1
ATOM 1506 C CA . MET B 1 62 ? -3.32 13.312 0.441 1 96.56 62 MET B CA 1
ATOM 1507 C C . MET B 1 62 ? -2.135 13.289 -0.519 1 96.56 62 MET B C 1
ATOM 1509 O O . MET B 1 62 ? -1.899 12.289 -1.198 1 96.56 62 MET B O 1
ATOM 1513 N N . MET B 1 63 ? -1.416 14.469 -0.543 1 97.06 63 MET B N 1
ATOM 1514 C CA . MET B 1 63 ? -0.191 14.477 -1.338 1 97.06 63 MET B CA 1
ATOM 1515 C C . MET B 1 63 ? 0.737 13.344 -0.921 1 97.06 63 MET B C 1
ATOM 1517 O O . MET B 1 63 ? 1.281 12.633 -1.772 1 97.06 63 MET B O 1
ATOM 1521 N N . TYR B 1 64 ? 0.881 13.188 0.323 1 96.81 64 TYR B N 1
ATOM 1522 C CA . TYR B 1 64 ? 1.794 12.227 0.922 1 96.81 64 TYR B CA 1
ATOM 1523 C C . TYR B 1 64 ? 1.347 10.797 0.63 1 96.81 64 TYR B C 1
ATOM 1525 O O . TYR B 1 64 ? 2.115 9.992 0.093 1 96.81 64 TYR B O 1
ATOM 1533 N N . LEU B 1 65 ? 0.114 10.453 0.842 1 93.75 65 LEU B N 1
ATOM 1534 C CA . LEU B 1 65 ? -0.401 9.086 0.751 1 93.75 65 LEU B CA 1
ATOM 1535 C C . LEU B 1 65 ? -0.533 8.656 -0.704 1 93.75 65 LEU B C 1
ATOM 1537 O O . LEU B 1 65 ? -0.345 7.477 -1.025 1 93.75 65 LEU B O 1
ATOM 1541 N N . GLN B 1 66 ? -0.834 9.586 -1.514 1 90 66 GLN B N 1
ATOM 1542 C CA . GLN B 1 66 ? -1.039 9.242 -2.918 1 90 66 GLN B CA 1
ATOM 1543 C C . GLN B 1 66 ? 0.239 9.453 -3.725 1 90 66 GLN B C 1
ATOM 1545 O O . GLN B 1 66 ? 0.298 9.094 -4.906 1 90 66 GLN B O 1
ATOM 1550 N N . ASN B 1 67 ? 1.243 10.008 -3.016 1 90.75 67 ASN B N 1
ATOM 1551 C CA . ASN B 1 67 ? 2.49 10.344 -3.693 1 90.75 67 ASN B CA 1
ATOM 1552 C C . ASN B 1 67 ? 2.234 11.133 -4.977 1 90.75 67 ASN B C 1
ATOM 1554 O O . ASN B 1 67 ? 2.748 10.773 -6.039 1 90.75 67 ASN B O 1
ATOM 1558 N N . ASP B 1 68 ? 1.369 12.164 -4.863 1 93.38 68 ASP B N 1
ATOM 1559 C CA . ASP B 1 68 ? 0.934 12.961 -6.008 1 93.38 68 ASP B CA 1
ATOM 1560 C C . ASP B 1 68 ? 0.777 14.43 -5.625 1 93.38 68 ASP B C 1
ATOM 1562 O O . ASP B 1 68 ? -0.338 14.898 -5.391 1 93.38 68 ASP B O 1
ATOM 1566 N N . ILE B 1 69 ? 1.855 15.164 -5.688 1 94.88 69 ILE B N 1
ATOM 1567 C CA . ILE B 1 69 ? 1.875 16.562 -5.285 1 94.88 69 ILE B CA 1
ATOM 1568 C C . ILE B 1 69 ? 1.082 17.406 -6.289 1 94.88 69 ILE B C 1
ATOM 1570 O O . ILE B 1 69 ? 0.216 18.188 -5.902 1 94.88 69 ILE B O 1
ATOM 1574 N N . PRO B 1 70 ? 1.238 17.203 -7.594 1 96.75 70 PRO B N 1
ATOM 1575 C CA . PRO B 1 70 ? 0.552 18.047 -8.562 1 96.75 70 PRO B CA 1
ATOM 1576 C C . PRO B 1 70 ? -0.969 17.984 -8.438 1 96.75 70 PRO B C 1
ATOM 1578 O O . PRO B 1 70 ? -1.654 18.984 -8.648 1 96.75 70 PRO B O 1
ATOM 1581 N N . ALA B 1 71 ? -1.476 16.906 -8.094 1 93.81 71 ALA B N 1
ATOM 1582 C CA . ALA B 1 71 ? -2.922 16.719 -8.031 1 93.81 71 ALA B CA 1
ATOM 1583 C C . ALA B 1 71 ? -3.555 17.625 -6.98 1 93.81 71 ALA B C 1
ATOM 1585 O O . ALA B 1 71 ? -4.734 17.969 -7.078 1 93.81 71 ALA B O 1
ATOM 1586 N N . TYR B 1 72 ? -2.746 18.047 -6 1 96.12 72 TYR B N 1
ATOM 1587 C CA . TYR B 1 72 ? -3.316 18.781 -4.871 1 96.12 72 TYR B CA 1
ATOM 1588 C C . TYR B 1 72 ? -2.684 20.156 -4.73 1 96.12 72 TYR B C 1
ATOM 1590 O O . TYR B 1 72 ? -2.998 20.891 -3.797 1 96.12 72 TYR B O 1
ATOM 1598 N N . GLN B 1 73 ? -1.84 20.484 -5.574 1 96.5 73 GLN B N 1
ATOM 1599 C CA . GLN B 1 73 ? -1.037 21.688 -5.465 1 96.5 73 GLN B CA 1
ATOM 1600 C C . GLN B 1 73 ? -1.916 22.938 -5.504 1 96.5 73 GLN B C 1
ATOM 1602 O O . GLN B 1 73 ? -1.759 23.844 -4.68 1 96.5 73 GLN B O 1
ATOM 1607 N N . ASP B 1 74 ? -2.814 23.031 -6.414 1 96.44 74 ASP B N 1
ATOM 1608 C CA . ASP B 1 74 ? -3.668 24.203 -6.543 1 96.44 74 ASP B CA 1
ATOM 1609 C C . ASP B 1 74 ? -4.539 24.391 -5.305 1 96.44 74 ASP B C 1
ATOM 1611 O O . ASP B 1 74 ? -4.695 25.516 -4.809 1 96.44 74 ASP B O 1
ATOM 1615 N N . LEU B 1 75 ? -5.113 23.328 -4.898 1 96.5 75 LEU B N 1
ATOM 1616 C CA . LEU B 1 75 ? -5.926 23.375 -3.688 1 96.5 75 LEU B CA 1
ATOM 1617 C C . LEU B 1 75 ? -5.105 23.875 -2.502 1 96.5 75 LEU B C 1
ATOM 1619 O O . LEU B 1 75 ? -5.551 24.75 -1.759 1 96.5 75 LEU B O 1
ATOM 1623 N N . TYR B 1 76 ? -3.916 23.375 -2.391 1 98.19 76 TYR B N 1
ATOM 1624 C CA . TYR B 1 76 ? -3 23.766 -1.323 1 98.19 76 TYR B CA 1
ATOM 1625 C C . TYR B 1 76 ? -2.699 25.25 -1.378 1 98.19 76 TYR B C 1
ATOM 1627 O O . TYR B 1 76 ? -2.797 25.953 -0.365 1 98.19 76 TYR B O 1
ATOM 1635 N N . LEU B 1 77 ? -2.391 25.734 -2.533 1 97.81 77 LEU B N 1
ATOM 1636 C CA . LEU B 1 77 ? -2.053 27.141 -2.707 1 97.81 77 LEU B CA 1
ATOM 1637 C C . LEU B 1 77 ? -3.234 28.031 -2.338 1 97.81 77 LEU B C 1
ATOM 1639 O O . LEU B 1 77 ? -3.055 29.078 -1.707 1 97.81 77 LEU B O 1
ATOM 1643 N N . GLY B 1 78 ? -4.41 27.625 -2.711 1 97.56 78 GLY B N 1
ATOM 1644 C CA . GLY B 1 78 ? -5.594 28.375 -2.32 1 97.56 78 GLY B CA 1
ATOM 1645 C C . GLY B 1 78 ? -5.801 28.422 -0.817 1 97.56 78 GLY B C 1
ATOM 1646 O O . GLY B 1 78 ? -6.078 29.484 -0.255 1 97.56 78 GLY B O 1
ATOM 1647 N N . PHE B 1 79 ? -5.633 27.328 -0.168 1 97.56 79 PHE B N 1
ATOM 1648 C CA . PHE B 1 79 ? -5.824 27.219 1.273 1 97.56 79 PHE B CA 1
ATOM 1649 C C . PHE B 1 79 ? -4.824 28.094 2.018 1 97.56 79 PHE B C 1
ATOM 1651 O O . PHE B 1 79 ? -5.188 28.812 2.953 1 97.56 79 PHE B O 1
ATOM 1658 N N . ILE B 1 80 ? -3.543 28.016 1.548 1 98 80 ILE B N 1
ATOM 1659 C CA . ILE B 1 80 ? -2.529 28.719 2.328 1 98 80 ILE B CA 1
ATOM 1660 C C . ILE B 1 80 ? -2.641 30.219 2.088 1 98 80 ILE B C 1
ATOM 1662 O O . ILE B 1 80 ? -2.375 31.016 2.988 1 98 80 ILE B O 1
ATOM 1666 N N . LYS B 1 81 ? -3.01 30.609 0.9 1 97.56 81 LYS B N 1
ATOM 1667 C CA . LYS B 1 81 ? -3.248 32.031 0.643 1 97.56 81 LYS B CA 1
ATOM 1668 C C . LYS B 1 81 ? -4.32 32.562 1.576 1 97.56 81 LYS B C 1
ATOM 1670 O O . LYS B 1 81 ? -4.117 33.625 2.217 1 97.56 81 LYS B O 1
ATOM 1675 N N . GLU B 1 82 ? -5.371 31.906 1.686 1 96.56 82 GLU B N 1
ATOM 1676 C CA . GLU B 1 82 ? -6.473 32.312 2.557 1 96.56 82 GLU B CA 1
ATOM 1677 C C . GLU B 1 82 ? -6.039 32.344 4.02 1 96.56 82 GLU B C 1
ATOM 1679 O O . GLU B 1 82 ? -6.371 33.25 4.754 1 96.56 82 GLU B O 1
ATOM 1684 N N . LEU B 1 83 ? -5.309 31.391 4.418 1 97.19 83 LEU B N 1
ATOM 1685 C CA . LEU B 1 83 ? -4.883 31.281 5.812 1 97.19 83 LEU B CA 1
ATOM 1686 C C . LEU B 1 83 ? -3.955 32.438 6.195 1 97.19 83 LEU B C 1
ATOM 1688 O O . LEU B 1 83 ? -4.137 33.062 7.234 1 97.19 83 LEU B O 1
ATOM 1692 N N . ILE B 1 84 ? -3.023 32.656 5.332 1 96.5 84 ILE B N 1
ATOM 1693 C CA . ILE B 1 84 ? -2.02 33.688 5.617 1 96.5 84 ILE B CA 1
ATOM 1694 C C . ILE B 1 84 ? -2.678 35.062 5.641 1 96.5 84 ILE B C 1
ATOM 1696 O O . ILE B 1 84 ? -2.301 35.906 6.441 1 96.5 84 ILE B O 1
ATOM 1700 N N . GLU B 1 85 ? -3.635 35.281 4.805 1 96.25 85 GLU B N 1
ATOM 1701 C CA . GLU B 1 85 ? -4.395 36.531 4.82 1 96.25 85 GLU B CA 1
ATOM 1702 C C . GLU B 1 85 ? -5.172 36.688 6.125 1 96.25 85 GLU B C 1
ATOM 1704 O O . GLU B 1 85 ? -5.25 37.781 6.68 1 96.25 85 GLU B O 1
ATOM 1709 N N . ALA B 1 86 ? -5.633 35.656 6.641 1 94.12 86 ALA B N 1
ATOM 1710 C CA . ALA B 1 86 ? -6.465 35.656 7.844 1 94.12 86 ALA B CA 1
ATOM 1711 C C . ALA B 1 86 ? -5.605 35.688 9.102 1 94.12 86 ALA B C 1
ATOM 1713 O O . ALA B 1 86 ? -5.961 36.344 10.094 1 94.12 86 ALA B O 1
ATOM 1714 N N . VAL B 1 87 ? -4.543 34.938 9.078 1 95.25 87 VAL B N 1
ATOM 1715 C CA . VAL B 1 87 ? -3.66 34.844 10.242 1 95.25 87 VAL B CA 1
ATOM 1716 C C . VAL B 1 87 ? -2.205 35 9.797 1 95.25 87 VAL B C 1
ATOM 1718 O O . VAL B 1 87 ? -1.457 34.031 9.75 1 95.25 87 VAL B O 1
ATOM 1721 N N . PRO B 1 88 ? -1.735 36.156 9.625 1 96.44 88 PRO B N 1
ATOM 1722 C CA . PRO B 1 88 ? -0.397 36.438 9.102 1 96.44 88 PRO B CA 1
ATOM 1723 C C . PRO B 1 88 ? 0.711 35.844 9.953 1 96.44 88 PRO B C 1
ATOM 1725 O O . PRO B 1 88 ? 1.784 35.5 9.438 1 96.44 88 PRO B O 1
ATOM 1728 N N . SER B 1 89 ? 0.441 35.594 11.234 1 95.62 89 SER B N 1
ATOM 1729 C CA . SER B 1 89 ? 1.449 35.062 12.141 1 95.62 89 SER B CA 1
ATOM 1730 C C . SER B 1 89 ? 1.804 33.625 11.781 1 95.62 89 SER B C 1
ATOM 1732 O O . SER B 1 89 ? 2.803 33.094 12.266 1 95.62 89 SER B O 1
ATOM 1734 N N . PHE B 1 90 ? 1.03 32.938 10.914 1 97.38 90 PHE B N 1
ATOM 1735 C CA . PHE B 1 90 ? 1.256 31.547 10.516 1 97.38 90 PHE B CA 1
ATOM 1736 C C . PHE B 1 90 ? 2.16 31.484 9.297 1 97.38 90 PHE B C 1
ATOM 1738 O O . PHE B 1 90 ? 2.539 30.391 8.859 1 97.38 90 PHE B O 1
ATOM 1745 N N . ARG B 1 91 ? 2.607 32.594 8.766 1 97.56 91 ARG B N 1
ATOM 1746 C CA . ARG B 1 91 ? 3.328 32.688 7.504 1 97.56 91 ARG B CA 1
ATOM 1747 C C . ARG B 1 91 ? 4.617 31.859 7.543 1 97.56 91 ARG B C 1
ATOM 1749 O O . ARG B 1 91 ? 4.91 31.109 6.613 1 97.56 91 ARG B O 1
ATOM 1756 N N . GLU B 1 92 ? 5.363 31.984 8.578 1 97.31 92 GLU B N 1
ATOM 1757 C CA . GLU B 1 92 ? 6.648 31.312 8.695 1 97.31 92 GLU B CA 1
ATOM 1758 C C . GLU B 1 92 ? 6.477 29.797 8.633 1 97.31 92 GLU B C 1
ATOM 1760 O O . GLU B 1 92 ? 7.195 29.109 7.895 1 97.31 92 GLU B O 1
ATOM 1765 N N . THR B 1 93 ? 5.508 29.281 9.43 1 97.94 93 THR B N 1
ATOM 1766 C CA . THR B 1 93 ? 5.246 27.859 9.445 1 97.94 93 THR B CA 1
ATOM 1767 C C . THR B 1 93 ? 4.781 27.375 8.078 1 97.94 93 THR B C 1
ATOM 1769 O O . THR B 1 93 ? 5.18 26.297 7.625 1 97.94 93 THR B O 1
ATOM 1772 N N . ILE B 1 94 ? 3.982 28.141 7.418 1 98.38 94 ILE B N 1
ATOM 1773 C CA . ILE B 1 94 ? 3.447 27.766 6.109 1 98.38 94 ILE B CA 1
ATOM 1774 C C . ILE B 1 94 ? 4.562 27.797 5.07 1 98.38 94 ILE B C 1
ATOM 1776 O O . ILE B 1 94 ? 4.613 26.938 4.184 1 98.38 94 ILE B O 1
ATOM 1780 N N . GLU B 1 95 ? 5.434 28.734 5.172 1 98.06 95 GLU B N 1
ATOM 1781 C CA . GLU B 1 95 ? 6.59 28.781 4.285 1 98.06 95 GLU B CA 1
ATOM 1782 C C . GLU B 1 95 ? 7.48 27.562 4.477 1 98.06 95 GLU B C 1
ATOM 1784 O O . GLU B 1 95 ? 7.945 26.969 3.5 1 98.06 95 GLU B O 1
ATOM 1789 N N . ALA B 1 96 ? 7.703 27.266 5.684 1 98.44 96 ALA B N 1
ATOM 1790 C CA . ALA B 1 96 ? 8.484 26.062 5.984 1 98.44 96 ALA B CA 1
ATOM 1791 C C . ALA B 1 96 ? 7.809 24.812 5.418 1 98.44 96 ALA B C 1
ATOM 1793 O O . ALA B 1 96 ? 8.469 23.969 4.812 1 98.44 96 ALA B O 1
ATOM 1794 N N . THR B 1 97 ? 6.5 24.656 5.641 1 98.62 97 THR B N 1
ATOM 1795 C CA . THR B 1 97 ? 5.711 23.547 5.105 1 98.62 97 THR B CA 1
ATOM 1796 C C . THR B 1 97 ? 5.844 23.469 3.588 1 98.62 97 THR B C 1
ATOM 1798 O O . THR B 1 97 ? 6.121 22.406 3.039 1 98.62 97 THR B O 1
ATOM 1801 N N . SER B 1 98 ? 5.691 24.625 2.932 1 98.38 98 SER B N 1
ATOM 1802 C CA . SER B 1 98 ? 5.773 24.703 1.476 1 98.38 98 SER B CA 1
ATOM 1803 C C . SER B 1 98 ? 7.156 24.297 0.98 1 98.38 98 SER B C 1
ATOM 1805 O O . SER B 1 98 ? 7.285 23.641 -0.059 1 98.38 98 SER B O 1
ATOM 1807 N N . ASN B 1 99 ? 8.203 24.672 1.74 1 98.31 99 ASN B N 1
ATOM 1808 C CA . ASN B 1 99 ? 9.57 24.297 1.386 1 98.31 99 ASN B CA 1
ATOM 1809 C C . ASN B 1 99 ? 9.773 22.781 1.466 1 98.31 99 ASN B C 1
ATOM 1811 O O . ASN B 1 99 ? 10.461 22.203 0.628 1 98.31 99 ASN B O 1
ATOM 1815 N N . HIS B 1 100 ? 9.18 22.188 2.449 1 98.38 100 HIS B N 1
ATOM 1816 C CA . HIS B 1 100 ? 9.242 20.734 2.562 1 98.38 100 HIS B CA 1
ATOM 1817 C C . HIS B 1 100 ? 8.531 20.062 1.391 1 98.38 100 HIS B C 1
ATOM 1819 O O . HIS B 1 100 ? 9.031 19.078 0.842 1 98.38 100 HIS B O 1
ATOM 1825 N N . ILE B 1 101 ? 7.398 20.547 1.029 1 98.06 101 ILE B N 1
ATOM 1826 C CA . ILE B 1 101 ? 6.641 20 -0.092 1 98.06 101 ILE B CA 1
ATOM 1827 C C . ILE B 1 101 ? 7.469 20.109 -1.37 1 98.06 101 ILE B C 1
ATOM 1829 O O . ILE B 1 101 ? 7.578 19.141 -2.123 1 98.06 101 ILE B O 1
ATOM 1833 N N . LEU B 1 102 ? 8.062 21.234 -1.59 1 96.19 102 LEU B N 1
ATOM 1834 C CA . LEU B 1 102 ? 8.867 21.484 -2.779 1 96.19 102 LEU B CA 1
ATOM 1835 C C . LEU B 1 102 ? 10.07 20.547 -2.838 1 96.19 102 LEU B C 1
ATOM 1837 O O . LEU B 1 102 ? 10.492 20.141 -3.924 1 96.19 102 LEU B O 1
ATOM 1841 N N . SER B 1 103 ? 10.609 20.156 -1.676 1 96.62 103 SER B N 1
ATOM 1842 C CA . SER B 1 103 ? 11.773 19.266 -1.592 1 96.62 103 SER B CA 1
ATOM 1843 C C . SER B 1 103 ? 11.359 17.812 -1.579 1 96.62 103 SER B C 1
ATOM 1845 O O . SER B 1 103 ? 12.203 16.922 -1.475 1 96.62 103 SER B O 1
ATOM 1847 N N . GLY B 1 104 ? 10.062 17.562 -1.54 1 94.88 104 GLY B N 1
ATOM 1848 C CA . GLY B 1 104 ? 9.562 16.203 -1.577 1 94.88 104 GLY B CA 1
ATOM 1849 C C . GLY B 1 104 ? 9.5 15.547 -0.208 1 94.88 104 GLY B C 1
ATOM 1850 O O . GLY B 1 104 ? 9.297 14.336 -0.097 1 94.88 104 GLY B O 1
ATOM 1851 N N . ASN B 1 105 ? 9.711 16.297 0.833 1 96.5 105 ASN B N 1
ATOM 1852 C CA . ASN B 1 105 ? 9.648 15.789 2.199 1 96.5 105 ASN B CA 1
ATOM 1853 C C . ASN B 1 105 ? 8.266 16.016 2.814 1 96.5 105 ASN B C 1
ATOM 1855 O O . ASN B 1 105 ? 8.109 16.828 3.721 1 96.5 105 ASN B O 1
ATOM 1859 N N . LEU B 1 106 ? 7.316 15.211 2.33 1 97.62 106 LEU B N 1
ATOM 1860 C CA . LEU B 1 106 ? 5.91 15.438 2.656 1 97.62 106 LEU B CA 1
ATOM 1861 C C . LEU B 1 106 ? 5.625 15.07 4.109 1 97.62 106 LEU B C 1
ATOM 1863 O O . LEU B 1 106 ? 4.797 15.711 4.762 1 97.62 106 LEU B O 1
ATOM 1867 N N . TYR B 1 107 ? 6.352 14.055 4.609 1 96.56 107 TYR B N 1
ATOM 1868 C CA . TYR B 1 107 ? 6.145 13.703 6.008 1 96.56 107 TYR B CA 1
ATOM 1869 C C . TYR B 1 107 ? 6.586 14.836 6.93 1 96.56 107 TYR B C 1
ATOM 1871 O O . TYR B 1 107 ? 5.914 15.133 7.922 1 96.56 107 TYR B O 1
ATOM 1879 N N . LYS B 1 108 ? 7.629 15.469 6.582 1 97.62 108 LYS B N 1
ATOM 1880 C CA . LYS B 1 108 ? 8.094 16.609 7.363 1 97.62 108 LYS B CA 1
ATOM 1881 C C . LYS B 1 108 ? 7.105 17.781 7.266 1 97.62 108 LYS B C 1
ATOM 1883 O O . LYS B 1 108 ? 6.922 18.531 8.227 1 97.62 108 LYS B O 1
ATOM 1888 N N . ALA B 1 109 ? 6.512 17.891 6.117 1 98.44 109 ALA B N 1
ATOM 1889 C CA . ALA B 1 109 ? 5.492 18.922 5.949 1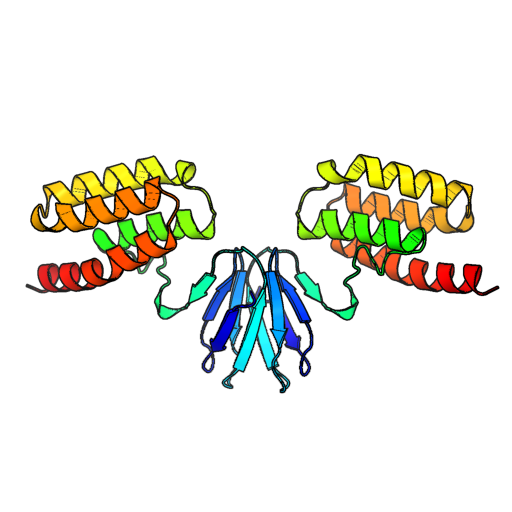 98.44 109 ALA B CA 1
ATOM 1890 C C . ALA B 1 109 ? 4.312 18.703 6.891 1 98.44 109 ALA B C 1
ATOM 1892 O O . ALA B 1 109 ? 3.824 19.641 7.523 1 98.44 109 ALA B O 1
ATOM 1893 N N . LEU B 1 110 ? 3.916 17.469 6.977 1 98.38 110 LEU B N 1
ATOM 1894 C CA . LEU B 1 110 ? 2.84 17.109 7.895 1 98.38 110 LEU B CA 1
ATOM 1895 C C . LEU B 1 110 ? 3.227 17.422 9.336 1 98.38 110 LEU B C 1
ATOM 1897 O O . LEU B 1 110 ? 2.438 18 10.078 1 98.38 110 LEU B O 1
ATOM 1901 N N . ARG B 1 111 ? 4.41 17.125 9.656 1 97.25 111 ARG B N 1
ATOM 1902 C CA . ARG B 1 111 ? 4.902 17.375 11.016 1 97.25 111 ARG B CA 1
ATOM 1903 C C . ARG B 1 111 ? 4.934 18.859 11.328 1 97.25 111 ARG B C 1
ATOM 1905 O O . ARG B 1 111 ? 4.637 19.266 12.461 1 97.25 111 ARG B O 1
ATOM 1912 N N . GLU B 1 112 ? 5.246 19.672 10.344 1 97.25 112 GLU B N 1
ATOM 1913 C CA . GLU B 1 112 ? 5.281 21.109 10.5 1 97.25 112 GLU B CA 1
ATOM 1914 C C . GLU B 1 112 ? 3.895 21.672 10.805 1 97.25 112 GLU B C 1
ATOM 1916 O O . GLU B 1 112 ? 3.762 22.656 11.531 1 97.25 112 GLU B O 1
ATOM 1921 N N . LEU B 1 113 ? 2.898 21.031 10.328 1 98.12 113 LEU B N 1
ATOM 1922 C CA . LEU B 1 113 ? 1.536 21.547 10.414 1 98.12 113 LEU B CA 1
ATOM 1923 C C . LEU B 1 113 ? 0.883 21.156 11.734 1 98.12 113 LEU B C 1
ATOM 1925 O O . LEU B 1 113 ? -0.027 21.828 12.211 1 98.12 113 LEU B O 1
ATOM 1929 N N . ARG B 1 114 ? 1.397 20.125 12.383 1 96.81 114 ARG B N 1
ATOM 1930 C CA . ARG B 1 114 ? 0.738 19.547 13.547 1 96.81 114 ARG B CA 1
ATOM 1931 C C . ARG B 1 114 ? 0.638 20.562 14.68 1 96.81 114 ARG B C 1
ATOM 1933 O O . ARG B 1 114 ? -0.444 20.781 15.227 1 96.81 114 ARG B O 1
ATOM 1940 N N . PRO B 1 115 ? 1.715 21.219 14.984 1 96.38 115 PRO B N 1
ATOM 1941 C CA . PRO B 1 115 ? 1.603 22.219 16.062 1 96.38 115 PRO B CA 1
ATOM 1942 C C . PRO B 1 115 ? 0.667 23.375 15.695 1 96.38 115 PRO B C 1
ATOM 1944 O O . PRO B 1 115 ? 0.062 23.984 16.578 1 96.38 115 PRO B O 1
ATOM 1947 N N . LEU B 1 116 ? 0.577 23.688 14.422 1 96.88 116 LEU B N 1
ATOM 1948 C CA . LEU B 1 116 ? -0.265 24.781 13.969 1 96.88 116 LEU B CA 1
ATOM 1949 C C . LEU B 1 116 ? -1.74 24.469 14.188 1 96.88 116 LEU B C 1
ATOM 1951 O O . LEU B 1 116 ? -2.551 25.375 14.391 1 96.88 116 LEU B O 1
ATOM 1955 N N . ILE B 1 117 ? -2.076 23.188 14.117 1 96.38 117 ILE B N 1
ATOM 1956 C CA . ILE B 1 117 ? -3.445 22.766 14.359 1 96.38 117 ILE B CA 1
ATOM 1957 C C . ILE B 1 117 ? -3.852 23.125 15.789 1 96.38 117 ILE B C 1
ATOM 1959 O O . ILE B 1 117 ? -4.941 23.656 16.016 1 96.38 117 ILE B O 1
ATOM 1963 N N . LYS B 1 118 ? -2.957 22.859 16.719 1 94.69 118 LYS B N 1
ATOM 1964 C CA . LYS B 1 118 ? -3.232 23.188 18.109 1 94.69 118 LYS B CA 1
ATOM 1965 C C . LYS B 1 118 ? -3.367 24.703 18.297 1 94.69 118 LYS B C 1
ATOM 1967 O O . LYS B 1 118 ? -4.258 25.156 19.016 1 94.69 118 LYS B O 1
ATOM 1972 N N . ARG B 1 119 ? -2.525 25.438 17.688 1 95.69 119 ARG B N 1
ATOM 1973 C CA . ARG B 1 119 ? -2.553 26.891 17.781 1 95.69 119 ARG B CA 1
ATOM 1974 C C . ARG B 1 119 ? -3.852 27.453 17.219 1 95.69 119 ARG B C 1
ATOM 1976 O O . ARG B 1 119 ? -4.426 28.391 17.766 1 95.69 119 ARG B O 1
ATOM 1983 N N . GLU B 1 120 ? -4.207 26.891 16.125 1 95.62 120 GLU B N 1
ATOM 1984 C CA . GLU B 1 120 ? -5.453 27.344 15.516 1 95.62 120 GLU B CA 1
ATOM 1985 C C . GLU B 1 120 ? -6.648 27.078 16.422 1 95.62 120 GLU B C 1
ATOM 1987 O O . GLU B 1 120 ? -7.543 27.906 16.547 1 95.62 120 GLU B O 1
ATOM 1992 N N . GLU B 1 121 ? -6.629 25.969 17.078 1 91.69 121 GLU B N 1
ATOM 1993 C CA . GLU B 1 121 ? -7.703 25.641 18 1 91.69 121 GLU B CA 1
ATOM 1994 C C . GLU B 1 121 ? -7.766 26.625 19.156 1 91.69 121 GLU B C 1
ATOM 1996 O O . GLU B 1 121 ? -8.852 27.016 19.594 1 91.69 121 GLU B O 1
ATOM 2001 N N . GLU B 1 122 ? -6.609 27.016 19.578 1 92.44 122 GLU B N 1
ATOM 2002 C CA . GLU B 1 122 ? -6.535 28.016 20.641 1 92.44 122 GLU B CA 1
ATOM 2003 C C . GLU B 1 122 ? -7.082 29.375 20.172 1 92.44 122 GLU B C 1
ATOM 2005 O O . GLU B 1 122 ? -7.734 30.078 20.922 1 92.44 122 GLU B O 1
ATOM 2010 N N . LEU B 1 123 ? -6.809 29.719 18.953 1 90.5 123 LEU B N 1
ATOM 2011 C CA . LEU B 1 123 ? -7.27 30.984 18.391 1 90.5 123 LEU B CA 1
ATOM 2012 C C . LEU B 1 123 ? -8.781 30.969 18.172 1 90.5 123 LEU B C 1
ATOM 2014 O O . LEU B 1 123 ? -9.445 31.984 18.359 1 90.5 123 LEU B O 1
ATOM 2018 N N . LEU B 1 124 ? -9.266 29.828 17.875 1 86.12 124 LEU B N 1
ATOM 2019 C CA . LEU B 1 124 ? -10.688 29.688 17.594 1 86.12 124 LEU B CA 1
ATOM 2020 C C . LEU B 1 124 ? -11.492 29.578 18.891 1 86.12 124 LEU B C 1
ATOM 2022 O O . LEU B 1 124 ? -12.688 29.875 18.906 1 86.12 124 LEU B O 1
ATOM 2026 N N . SER B 1 125 ? -10.906 29.016 19.969 1 84.25 125 SER B N 1
ATOM 2027 C CA . SER B 1 125 ? -11.578 28.891 21.266 1 84.25 125 SER B CA 1
ATOM 2028 C C . SER B 1 125 ? -11.578 30.219 22.016 1 84.25 125 SER B C 1
ATOM 2030 O O . SER B 1 125 ? -12.305 30.375 23 1 84.25 125 SER B O 1
ATOM 2032 N N . ARG B 1 126 ? -10.812 31.203 21.594 1 71.81 126 ARG B N 1
ATOM 2033 C CA . ARG B 1 126 ? -10.859 32.531 22.172 1 71.81 126 ARG B CA 1
ATOM 2034 C C . ARG B 1 126 ? -11.977 33.375 21.562 1 71.81 126 ARG B C 1
ATOM 2036 O O . ARG B 1 126 ? -12.32 33.188 20.391 1 71.81 126 ARG B O 1
#

Radius of gyration: 23.2 Å; Cα contacts (8 Å, |Δi|>4): 383; chains: 2; bounding box: 31×74×49 Å

pLDDT: mean 95.28, std 3.54, range [71.81, 98.62]

Nearest PDB structures (foldseek):
  6dhz-assembly1_C-2  TM=4.095E-01  e=6.464E+00  Escherichia coli
  6dhz-assembly1_C-2  TM=4.095E-01  e=6.289E+00  Escherichia coli

Organism: Rhodopseudomonas palustris (strain ATCC BAA-98 / CGA009) (NCBI:txid258594)

Foldseek 3Di:
DWDKDKDAAQWWKDWQPDIDGHHHHIDIDTHDDDQDMDTPVLDDDPVRLPDLLSVLLNLLVCCRSNVPCPVRVVVNVVSVVVVCVVPVVCVVLSVVLVVCVVVVNSVVSSVSSVVVVVVVVVVVVD/DWDKDKDAAQWWKDWQPDIDGHHHHIDIDTHDDDQFMDTPVLDDDPVRLPDLLSVLLNLLVCCRSNVPCPVRVVVNVVSVVVVCVVPVVCVVLSVVLVVCVVVVNSVVSSVSSVVVVVVVVVVVVD

InterPro domains:
  IPR009967 Flagellum biosynthesis repressor FlbT [MF_00783] (3-126)
  IPR009967 Flagellum biosynthesis repressor FlbT [PF07378] (3-124)

Solvent-accessible surface area (backbone atoms only — not comparable to full-atom values): 13483 Å² total; per-residue (Å²): 126,65,44,79,46,76,39,49,54,60,35,39,34,35,48,39,69,26,38,37,32,36,33,89,49,71,45,49,35,34,40,34,66,79,51,42,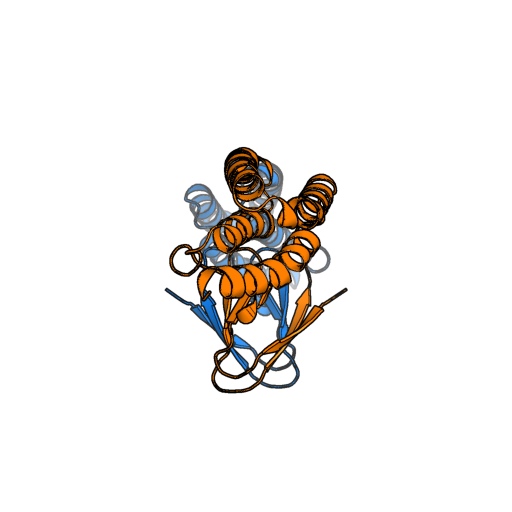72,45,46,50,92,74,60,70,47,83,83,70,30,75,46,74,58,37,39,46,46,42,46,50,48,48,22,44,48,64,72,37,56,80,85,40,44,65,62,44,53,53,48,50,52,54,44,33,73,74,40,57,87,48,41,65,56,50,51,51,26,50,52,25,49,75,72,67,38,38,70,58,21,51,59,54,43,51,64,50,42,57,51,48,50,54,60,67,74,96,125,65,44,81,45,76,36,50,55,58,35,39,35,36,48,40,69,26,38,37,32,36,34,88,48,72,44,49,33,32,39,33,66,78,53,42,73,44,46,51,92,73,60,68,49,82,79,70,30,77,45,74,58,36,39,46,45,41,46,50,48,48,21,42,49,64,70,37,54,78,85,41,43,65,62,45,52,53,48,51,52,54,44,34,73,75,40,57,87,48,42,65,58,50,50,52,26,51,52,23,48,75,70,65,37,39,69,58,22,51,59,55,44,52,64,49,41,55,51,49,50,54,60,66,73,97

Secondary structure (DSSP, 8-state):
-PEEEEE-TT-EEEETTEEEEE-SS-EEEEEEES--EEEGGG---TTT--SHHHHHHHHHHHHHHHT-HHHHHHHHHHHHHHHHHH-GGGHHHHHHHHHHHHTT-HHHHHHHHHHHHHHHHHHHH-/-PEEEEE-TT-EEEETTEEEEE-SS-EEEEEEES--EEEGGG---TTT--SHHHHHHHHHHHHHHHT-HHHHHHHHHHHHHHHHHH-GGGHHHHHHHHHHHHTT-HHHHHHHHHHHHHHHHHHHH-